Protein AF-0000000077275417 (afdb_homodimer)

pLDDT: mean 84.09, std 22.97, range [27.86, 98.88]

Solvent-accessible surface area (backbone atoms only — not comparable to full-atom values): 13575 Å² total; per-residue (Å²): 92,57,67,68,57,53,53,52,52,53,50,53,50,51,52,52,50,51,52,52,48,51,53,52,51,51,53,52,48,51,52,41,50,52,45,52,51,50,42,52,51,48,52,51,51,37,52,52,50,51,50,49,39,52,53,44,51,51,50,40,50,53,41,52,52,51,38,52,53,44,51,51,50,44,53,54,49,53,52,52,42,54,53,42,51,51,54,45,52,54,50,50,57,63,60,60,62,70,67,67,70,75,71,80,72,79,81,77,81,80,79,76,80,78,79,75,74,74,79,121,90,56,69,67,58,51,51,52,52,52,49,52,52,51,51,54,50,52,52,52,46,51,54,54,51,50,52,51,49,50,52,41,50,52,44,51,52,49,41,53,52,48,54,51,50,38,52,52,49,52,50,48,39,54,53,44,52,51,51,41,51,54,42,52,53,52,38,51,53,43,52,49,50,44,52,54,49,52,52,51,43,52,53,41,51,51,54,46,52,53,50,50,55,64,61,58,60,69,66,65,75,74,78,78,76,77,82,77,82,83,80,78,82,78,83,82,77,79,81,128

Foldseek 3Di:
DDPVVVVVVVVVVVVVVVVVVVVVVVVVVVVVVVVVVVVVVVVVVVVVVVVVVVVVVVVVVVVVVVVVVVVVVVVVVVVVVVVVVVVVVVVVVVVVVVPPPPPPPPPPDPPDPDDPPPPD/DDPVVVVVVVVVVVVVVVVVVVVVVVVVVVVVVVVVVVVVVVVVVVVVVVVVVVVVVVVVVVVVVVVVVVVVVVVVVVVVVVVVVVVVVVVVVVVVVVPPPDPPPPPDPDPDDDDPPPDD

Secondary structure (DSSP, 8-state):
--HHHHHHHHHHHHHHHHHHHHHHHHHHHHHHHHHHHHHHHHHHHHHHHHHHHHHHHHHHHHHHHHHHHHHHHHHHHHHHHHHHHHHHHHHHHHHHGGG---------------------/--HHHHHHHHHHHHHHHHHHHHHHHHHHHHHHHHHHHHHHHHHHHHHHHHHHHHHHHHHHHHHHHHHHHHHHHHHHHHHHHHHHHHHHHHHHHHHHTT----------------------

Structure (mmCIF, N/CA/C/O backbone):
data_AF-0000000077275417-model_v1
#
loop_
_entity.id
_entity.type
_entity.pdbx_description
1 polymer 'Uncharacterized protein'
#
loop_
_atom_site.group_PDB
_atom_site.id
_atom_site.type_symbol
_atom_site.label_atom_id
_atom_site.label_alt_id
_atom_site.label_comp_id
_atom_site.label_asym_id
_atom_site.label_entity_id
_atom_site.label_seq_id
_atom_site.pdbx_PDB_ins_code
_atom_site.Cartn_x
_atom_site.Cartn_y
_atom_site.Cartn_z
_atom_site.occupancy
_atom_site.B_iso_or_equiv
_atom_site.auth_seq_id
_atom_site.auth_comp_id
_atom_site.auth_asym_id
_atom_site.auth_atom_id
_atom_site.pdbx_PDB_model_num
ATOM 1 N N . MET A 1 1 ? 6.387 -64.125 -29.734 1 71.62 1 MET A N 1
ATOM 2 C CA . MET A 1 1 ? 6.43 -63.719 -28.312 1 71.62 1 MET A CA 1
ATOM 3 C C . MET A 1 1 ? 5.172 -64.188 -27.594 1 71.62 1 MET A C 1
ATOM 5 O O . MET A 1 1 ? 4.07 -64.125 -28.125 1 71.62 1 MET A O 1
ATOM 9 N N . ASP A 1 2 ? 5.285 -64.812 -26.484 1 89.44 2 ASP A N 1
ATOM 10 C CA . ASP A 1 2 ? 4.203 -65.312 -25.656 1 89.44 2 ASP A CA 1
ATOM 11 C C . ASP A 1 2 ? 3.346 -64.188 -25.125 1 89.44 2 ASP A C 1
ATOM 13 O O . ASP A 1 2 ? 3.842 -63.062 -24.922 1 89.44 2 ASP A O 1
ATOM 17 N N . LEU A 1 3 ? 2.018 -64.375 -25.188 1 89.31 3 LEU A N 1
ATOM 18 C CA . LEU A 1 3 ? 1.032 -63.438 -24.734 1 89.31 3 LEU A CA 1
ATOM 19 C C . LEU A 1 3 ? 1.375 -62.906 -23.344 1 89.31 3 LEU A C 1
ATOM 21 O O . LEU A 1 3 ? 1.204 -61.719 -23.062 1 89.31 3 LEU A O 1
ATOM 25 N N . GLU A 1 4 ? 1.902 -63.75 -22.5 1 91.62 4 GLU A N 1
ATOM 26 C CA . GLU A 1 4 ? 2.271 -63.375 -21.125 1 91.62 4 GLU A CA 1
ATOM 27 C C . GLU A 1 4 ? 3.445 -62.406 -21.125 1 91.62 4 GLU A C 1
ATOM 29 O O . GLU A 1 4 ? 3.465 -61.438 -20.344 1 91.62 4 GLU A O 1
ATOM 34 N N . ALA A 1 5 ? 4.379 -62.562 -22.031 1 92.56 5 ALA A N 1
ATOM 35 C CA . ALA A 1 5 ? 5.535 -61.688 -22.156 1 92.56 5 ALA A CA 1
ATOM 36 C C . ALA A 1 5 ? 5.109 -60.312 -22.625 1 92.56 5 ALA A C 1
ATOM 38 O O . ALA A 1 5 ? 5.621 -59.281 -22.141 1 92.56 5 ALA A O 1
ATOM 39 N N . VAL A 1 6 ? 4.168 -60.219 -23.578 1 92.94 6 VAL A N 1
ATOM 40 C CA . VAL A 1 6 ? 3.654 -58.969 -24.094 1 92.94 6 VAL A CA 1
ATOM 41 C C . VAL A 1 6 ? 2.951 -58.188 -22.984 1 92.94 6 VAL A C 1
ATOM 43 O O . VAL A 1 6 ? 3.156 -56.969 -22.828 1 92.94 6 VAL A O 1
ATOM 46 N N . LYS A 1 7 ? 2.164 -58.938 -22.172 1 94 7 LYS A N 1
ATOM 47 C CA . LYS A 1 7 ? 1.455 -58.344 -21.047 1 94 7 LYS A CA 1
ATOM 48 C C . LYS A 1 7 ? 2.43 -57.719 -20.047 1 94 7 LYS A C 1
ATOM 50 O O . LYS A 1 7 ? 2.193 -56.594 -19.547 1 94 7 LYS A O 1
ATOM 55 N N . VAL A 1 8 ? 3.496 -58.406 -19.781 1 94.44 8 VAL A N 1
ATOM 56 C CA . VAL A 1 8 ? 4.504 -57.938 -18.844 1 94.44 8 VAL A CA 1
ATOM 57 C C . VAL A 1 8 ? 5.16 -56.656 -19.375 1 94.44 8 VAL A C 1
ATOM 59 O O . VAL A 1 8 ? 5.379 -55.719 -18.625 1 94.44 8 VAL A O 1
ATOM 62 N N . LEU A 1 9 ? 5.445 -56.594 -20.75 1 94.81 9 LEU A N 1
ATOM 63 C CA . LEU A 1 9 ? 6.07 -55.438 -21.391 1 94.81 9 LEU A CA 1
ATOM 64 C C . LEU A 1 9 ? 5.152 -54.219 -21.312 1 94.81 9 LEU A C 1
ATOM 66 O O . LEU A 1 9 ? 5.602 -53.125 -20.984 1 94.81 9 LEU A O 1
ATOM 70 N N . LEU A 1 10 ? 3.91 -54.438 -21.594 1 95.38 10 LEU A N 1
ATOM 71 C CA . LEU A 1 10 ? 2.93 -53.375 -21.562 1 95.38 10 LEU A CA 1
ATOM 72 C C . LEU A 1 10 ? 2.756 -52.844 -20.141 1 95.38 10 LEU A C 1
ATOM 74 O O . LEU A 1 10 ? 2.65 -51.625 -19.938 1 95.38 10 LEU A O 1
ATOM 78 N N . ALA A 1 11 ? 2.781 -53.75 -19.203 1 95.88 11 ALA A N 1
ATOM 79 C CA . ALA A 1 11 ? 2.641 -53.375 -17.797 1 95.88 11 ALA A CA 1
ATOM 80 C C . ALA A 1 11 ? 3.846 -52.562 -17.328 1 95.88 11 ALA A C 1
ATOM 82 O O . ALA A 1 11 ? 3.697 -51.594 -16.578 1 95.88 11 ALA A O 1
ATOM 83 N N . ALA A 1 12 ? 5.004 -53 -17.734 1 96 12 ALA A N 1
ATOM 84 C CA . ALA A 1 12 ? 6.227 -52.281 -17.375 1 96 12 ALA A CA 1
ATOM 85 C C . ALA A 1 12 ? 6.23 -50.875 -17.953 1 96 12 ALA A C 1
ATOM 87 O O . ALA A 1 12 ? 6.598 -49.906 -17.266 1 96 12 ALA A O 1
ATOM 88 N N . GLN A 1 13 ? 5.758 -50.719 -19.234 1 96.44 13 GLN A N 1
ATOM 89 C CA . GLN A 1 13 ? 5.66 -49.438 -19.875 1 96.44 13 GLN A CA 1
ATOM 90 C C . GLN A 1 13 ? 4.66 -48.531 -19.156 1 96.44 13 GLN A C 1
ATOM 92 O O . GLN A 1 13 ? 4.934 -47.344 -18.922 1 96.44 13 GLN A O 1
ATOM 97 N N . ASP A 1 14 ? 3.564 -49.062 -18.828 1 96 14 ASP A N 1
ATOM 98 C CA . ASP A 1 14 ? 2.527 -48.344 -18.109 1 96 14 ASP A CA 1
ATOM 99 C C . ASP A 1 14 ? 3.051 -47.812 -16.781 1 96 14 ASP A C 1
ATOM 101 O O . ASP A 1 14 ? 2.857 -46.625 -16.453 1 96 14 ASP A O 1
ATOM 105 N N . LYS A 1 15 ? 3.729 -48.719 -16.047 1 97.5 15 LYS A N 1
ATOM 106 C CA . LYS A 1 15 ? 4.262 -48.312 -14.742 1 97.5 15 LYS A CA 1
ATOM 107 C C . LYS A 1 15 ? 5.289 -47.219 -14.867 1 97.5 15 LYS A C 1
ATOM 109 O O . LYS A 1 15 ? 5.289 -46.25 -14.07 1 97.5 15 LYS A O 1
ATOM 114 N N . THR A 1 16 ? 6.168 -47.312 -15.875 1 96.5 16 THR A N 1
ATOM 115 C CA . THR A 1 16 ? 7.188 -46.281 -16.125 1 96.5 16 THR A CA 1
ATOM 116 C C . THR A 1 16 ? 6.547 -44.938 -16.438 1 96.5 16 THR A C 1
ATOM 118 O O . THR A 1 16 ? 6.957 -43.906 -15.891 1 96.5 16 THR A O 1
ATOM 121 N N . PHE A 1 17 ? 5.496 -44.938 -17.25 1 96.56 17 PHE A N 1
ATOM 122 C CA . PHE A 1 17 ? 4.805 -43.719 -17.641 1 96.56 17 PHE A CA 1
ATOM 123 C C . PHE A 1 17 ? 4.105 -43.094 -16.453 1 96.56 17 PHE A C 1
ATOM 125 O O . PHE A 1 17 ? 4.191 -41.875 -16.25 1 96.56 17 PHE A O 1
ATOM 132 N N . LYS A 1 18 ? 3.457 -43.938 -15.703 1 97.12 18 LYS A N 1
ATOM 133 C CA . LYS A 1 18 ? 2.744 -43.406 -14.539 1 97.12 18 LYS A CA 1
ATOM 134 C C . LYS A 1 18 ? 3.705 -42.781 -13.547 1 97.12 18 LYS A C 1
ATOM 136 O O . LYS A 1 18 ? 3.41 -41.719 -12.992 1 97.12 18 LYS A O 1
ATOM 141 N N . THR A 1 19 ? 4.859 -43.406 -13.352 1 97.56 19 THR A N 1
ATOM 142 C CA . THR A 1 19 ? 5.867 -42.875 -12.445 1 97.56 19 THR A CA 1
ATOM 143 C C . THR A 1 19 ? 6.383 -41.531 -12.953 1 97.56 19 THR A C 1
ATOM 145 O O . THR A 1 19 ? 6.484 -40.562 -12.188 1 97.56 19 THR A O 1
ATOM 148 N N . ALA A 1 20 ? 6.668 -41.469 -14.242 1 96.38 20 ALA A N 1
ATOM 149 C CA . ALA A 1 20 ? 7.137 -40.219 -14.852 1 96.38 20 ALA A CA 1
ATOM 150 C C . ALA A 1 20 ? 6.094 -39.094 -14.703 1 96.38 20 ALA A C 1
ATOM 152 O O . ALA A 1 20 ? 6.43 -37.969 -14.359 1 96.38 20 ALA A O 1
ATOM 153 N N . LEU A 1 21 ? 4.863 -39.438 -15.023 1 97.19 21 LEU A N 1
ATOM 154 C CA . LEU A 1 21 ? 3.762 -38.5 -14.906 1 97.19 21 LEU A CA 1
ATOM 155 C C . LEU A 1 21 ? 3.654 -37.969 -13.477 1 97.19 21 LEU A C 1
ATOM 157 O O . LEU A 1 21 ? 3.51 -36.75 -13.266 1 97.19 21 LEU A O 1
ATOM 161 N N . ASP A 1 22 ? 3.73 -38.875 -12.516 1 97.19 22 ASP A N 1
ATOM 162 C CA . ASP A 1 22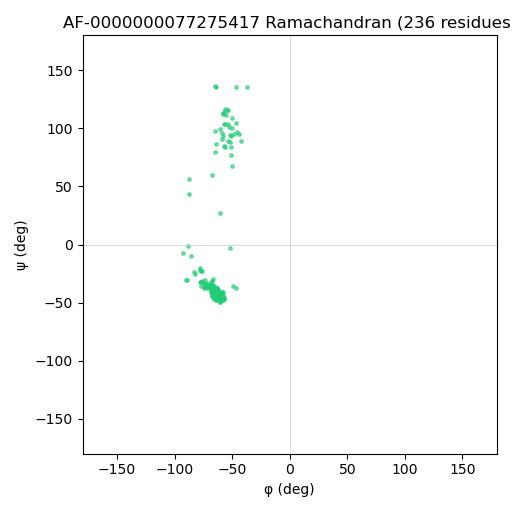 ? 3.629 -38.5 -11.109 1 97.19 22 ASP A CA 1
ATOM 163 C C . ASP A 1 22 ? 4.715 -37.5 -10.727 1 97.19 22 ASP A C 1
ATOM 165 O O . ASP A 1 22 ? 4.441 -36.5 -10.039 1 97.19 22 ASP A O 1
ATOM 169 N N . ILE A 1 23 ? 5.883 -37.656 -11.18 1 97.81 23 ILE A N 1
ATOM 170 C CA . ILE A 1 23 ? 7.012 -36.781 -10.859 1 97.81 23 ILE A CA 1
ATOM 171 C C . ILE A 1 23 ? 6.781 -35.406 -11.445 1 97.81 23 ILE A C 1
ATOM 173 O O . ILE A 1 23 ? 6.934 -34.406 -10.75 1 97.81 23 ILE A O 1
ATOM 177 N N . ILE A 1 24 ? 6.34 -35.375 -12.688 1 98 24 ILE A N 1
ATOM 178 C CA . ILE A 1 24 ? 6.121 -34.125 -13.398 1 98 24 ILE A CA 1
ATOM 179 C C . ILE A 1 24 ? 4.988 -33.344 -12.727 1 98 24 ILE A C 1
ATOM 181 O O . ILE A 1 24 ? 5.121 -32.156 -12.461 1 98 24 ILE A O 1
ATOM 185 N N . VAL A 1 25 ? 3.955 -34 -12.461 1 98 25 VAL A N 1
ATOM 186 C CA . VAL A 1 25 ? 2.783 -33.375 -11.852 1 98 25 VAL A CA 1
ATOM 187 C C . VAL A 1 25 ? 3.143 -32.844 -10.469 1 98 25 VAL A C 1
ATOM 189 O O . VAL A 1 25 ? 2.762 -31.734 -10.109 1 98 25 VAL A O 1
ATOM 192 N N . GLU A 1 26 ? 3.885 -33.594 -9.703 1 98.06 26 GLU A N 1
ATOM 193 C CA . GLU A 1 26 ? 4.305 -33.188 -8.375 1 98.06 26 GLU A CA 1
ATOM 194 C C . GLU A 1 26 ? 5.156 -31.906 -8.445 1 98.06 26 GLU A C 1
ATOM 196 O O . GLU A 1 26 ? 4.977 -31 -7.641 1 98.06 26 GLU A O 1
ATOM 201 N N . GLN A 1 27 ? 6.012 -31.891 -9.367 1 98 27 GLN A N 1
ATOM 202 C CA . GLN A 1 27 ? 6.863 -30.734 -9.555 1 98 27 GLN A CA 1
ATOM 203 C C . GLN A 1 27 ? 6.039 -29.484 -9.898 1 98 27 GLN A C 1
ATOM 205 O O . GLN A 1 27 ? 6.246 -28.422 -9.32 1 98 27 GLN A O 1
ATOM 210 N N . LEU A 1 28 ? 5.16 -29.656 -10.75 1 98.19 28 LEU A N 1
ATOM 211 C CA . LEU A 1 28 ? 4.332 -28.531 -11.18 1 98.19 28 LEU A CA 1
ATOM 212 C C . LEU A 1 28 ? 3.393 -28.094 -10.062 1 98.19 28 LEU A C 1
ATOM 214 O O . LEU A 1 28 ? 3.145 -26.906 -9.883 1 98.19 28 LEU A O 1
ATOM 218 N N . LYS A 1 29 ? 2.934 -29.047 -9.312 1 97.94 29 LYS A N 1
ATOM 219 C CA . LYS A 1 29 ? 2.084 -28.734 -8.164 1 97.94 29 LYS A CA 1
ATOM 220 C C . LYS A 1 29 ? 2.852 -27.938 -7.113 1 97.94 29 LYS A C 1
ATOM 222 O O . LYS A 1 29 ? 2.301 -27.031 -6.488 1 97.94 29 LYS A O 1
ATOM 227 N N . SER A 1 30 ? 4.031 -28.281 -6.922 1 98.31 30 SER A N 1
ATOM 228 C CA . SER A 1 30 ? 4.883 -27.547 -5.984 1 98.31 30 SER A CA 1
ATOM 229 C C . SER A 1 30 ? 5.062 -26.094 -6.418 1 98.31 30 SER A C 1
ATOM 231 O O . SER A 1 30 ? 4.988 -25.188 -5.59 1 98.31 30 SER A O 1
ATOM 233 N N . ARG A 1 31 ? 5.227 -25.875 -7.656 1 98.12 31 ARG A N 1
ATOM 234 C CA . ARG A 1 31 ? 5.352 -24.531 -8.195 1 98.12 31 ARG A CA 1
ATOM 235 C C . ARG A 1 31 ? 4.066 -23.734 -8 1 98.12 31 ARG A C 1
ATOM 237 O O . ARG A 1 31 ? 4.105 -22.547 -7.637 1 98.12 31 ARG A O 1
ATOM 244 N N . ILE A 1 32 ? 3.031 -24.359 -8.266 1 98.38 32 ILE A N 1
ATOM 245 C CA . ILE A 1 32 ? 1.723 -23.75 -8.094 1 98.38 32 ILE A CA 1
ATOM 246 C C . ILE A 1 32 ? 1.526 -23.359 -6.629 1 98.38 32 ILE A C 1
ATOM 248 O O . ILE A 1 32 ? 1.091 -22.25 -6.328 1 98.38 32 ILE A O 1
ATOM 252 N N . GLN A 1 33 ? 1.896 -24.297 -5.781 1 98.44 33 GLN A N 1
ATOM 253 C CA . GLN A 1 33 ? 1.774 -24.047 -4.352 1 98.44 33 GLN A CA 1
ATOM 254 C C . GLN A 1 33 ? 2.627 -22.844 -3.936 1 98.44 33 GLN A C 1
ATOM 256 O O . GLN A 1 33 ? 2.174 -21.984 -3.178 1 98.44 33 GLN A O 1
ATOM 261 N N . HIS A 1 34 ? 3.768 -22.781 -4.406 1 98.38 34 HIS A N 1
ATOM 262 C CA . HIS A 1 34 ? 4.652 -21.656 -4.105 1 98.38 34 HIS A CA 1
ATOM 263 C C . HIS A 1 34 ? 4.062 -20.344 -4.59 1 98.38 34 HIS A C 1
ATOM 265 O O . HIS A 1 34 ? 4.086 -19.344 -3.867 1 98.38 34 HIS A O 1
ATOM 271 N N . SER A 1 35 ? 3.551 -20.344 -5.75 1 98.56 35 SER A N 1
ATOM 272 C CA . SER A 1 35 ? 2.922 -19.141 -6.301 1 98.56 35 SER A CA 1
ATOM 273 C C . SER A 1 35 ? 1.724 -18.719 -5.461 1 98.56 35 SER A C 1
ATOM 275 O O . SER A 1 35 ? 1.529 -17.516 -5.215 1 98.56 35 SER A O 1
ATOM 277 N N . GLU A 1 36 ? 0.951 -19.656 -5.051 1 98.5 36 GLU A N 1
ATOM 278 C CA . GLU A 1 36 ? -0.221 -19.375 -4.23 1 98.5 36 GLU A CA 1
ATOM 279 C C . GLU A 1 36 ? 0.18 -18.75 -2.891 1 98.5 36 GLU A C 1
ATOM 281 O O . GLU A 1 36 ? -0.482 -17.828 -2.402 1 98.5 36 GLU A O 1
ATOM 286 N N . GLU A 1 37 ? 1.223 -19.188 -2.287 1 98.69 37 GLU A N 1
ATOM 287 C CA . GLU A 1 37 ? 1.746 -18.609 -1.05 1 98.69 37 GLU A CA 1
ATOM 288 C C . GLU A 1 37 ? 2.225 -17.172 -1.264 1 98.69 37 GLU A C 1
ATOM 290 O O . GLU A 1 37 ? 1.96 -16.297 -0.439 1 98.69 37 GLU A O 1
ATOM 295 N N . THR A 1 38 ? 2.906 -16.984 -2.316 1 98.81 38 THR A N 1
ATOM 296 C CA . THR A 1 38 ? 3.369 -15.648 -2.672 1 98.81 38 THR A CA 1
ATOM 297 C C . THR A 1 38 ? 2.189 -14.695 -2.844 1 98.81 38 THR A C 1
ATOM 299 O O . THR A 1 38 ? 2.215 -13.57 -2.34 1 98.81 38 THR A O 1
ATOM 302 N N . ILE A 1 39 ? 1.212 -15.133 -3.557 1 98.88 39 ILE A N 1
ATOM 303 C CA . ILE A 1 39 ? 0.006 -14.344 -3.771 1 98.88 39 ILE A CA 1
ATOM 304 C C . ILE A 1 39 ? -0.615 -13.977 -2.424 1 98.88 39 ILE A C 1
ATOM 306 O O . ILE A 1 39 ? -0.955 -12.812 -2.186 1 98.88 39 ILE A O 1
ATOM 310 N N . THR A 1 40 ? -0.717 -14.945 -1.568 1 98.81 40 THR A N 1
ATOM 311 C CA . THR A 1 40 ? -1.294 -14.719 -0.248 1 98.81 40 THR A CA 1
ATOM 312 C C . THR A 1 40 ? -0.498 -13.664 0.517 1 98.81 40 THR A C 1
ATOM 314 O O . THR A 1 40 ? -1.077 -12.758 1.126 1 98.81 40 THR A O 1
ATOM 317 N N . ASP A 1 41 ? 0.769 -13.75 0.49 1 98.81 41 ASP A N 1
ATOM 318 C CA . ASP A 1 41 ? 1.635 -12.797 1.175 1 98.81 41 ASP A CA 1
ATOM 319 C C . ASP A 1 41 ? 1.481 -11.391 0.586 1 98.81 41 ASP A C 1
ATOM 321 O O . ASP A 1 41 ? 1.421 -10.406 1.324 1 98.81 41 ASP A O 1
ATOM 325 N N . LEU A 1 42 ? 1.414 -11.32 -0.66 1 98.81 42 LEU A N 1
ATOM 326 C CA . LEU A 1 42 ? 1.282 -10.031 -1.329 1 98.81 42 LEU A CA 1
ATOM 327 C C . LEU A 1 42 ? -0.066 -9.391 -1.018 1 98.81 42 LEU A C 1
ATOM 329 O O . LEU A 1 42 ? -0.151 -8.18 -0.817 1 98.81 42 LEU A O 1
ATOM 333 N N . VAL A 1 43 ? -1.086 -10.219 -1.016 1 98.88 43 VAL A N 1
ATOM 334 C CA . VAL A 1 43 ? -2.414 -9.719 -0.677 1 98.88 43 VAL A CA 1
ATOM 335 C C . VAL A 1 43 ? -2.402 -9.133 0.734 1 98.88 43 VAL A C 1
ATOM 337 O O . VAL A 1 43 ? -2.912 -8.039 0.963 1 98.88 43 VAL A O 1
ATOM 340 N N . LYS A 1 44 ? -1.799 -9.734 1.643 1 98.88 44 LYS A N 1
ATOM 341 C CA . LYS A 1 44 ? -1.69 -9.258 3.016 1 98.88 44 LYS A CA 1
ATOM 342 C C . LYS A 1 44 ? -0.9 -7.949 3.082 1 98.88 44 LYS A C 1
ATOM 344 O O . LYS A 1 44 ? -1.295 -7.016 3.779 1 98.88 44 LYS A O 1
ATOM 349 N N . SER A 1 45 ? 0.169 -7.914 2.449 1 98.88 45 SER A N 1
ATOM 350 C CA . SER A 1 45 ? 0.995 -6.715 2.404 1 98.88 45 SER A CA 1
ATOM 351 C C . SER A 1 45 ? 0.221 -5.531 1.828 1 98.88 45 SER A C 1
ATOM 353 O O . SER A 1 45 ? 0.307 -4.414 2.344 1 98.88 45 SER A O 1
ATOM 355 N N . LEU A 1 46 ? -0.478 -5.832 0.786 1 98.81 46 LEU A N 1
ATOM 356 C CA . LEU A 1 46 ? -1.279 -4.789 0.158 1 98.81 46 LEU A CA 1
ATOM 357 C C . LEU A 1 46 ? -2.357 -4.281 1.111 1 98.81 46 LEU A C 1
ATOM 359 O O . LEU A 1 46 ? -2.574 -3.074 1.226 1 98.81 46 LEU A O 1
ATOM 363 N N . GLU A 1 47 ? -2.99 -5.176 1.758 1 98.81 47 GLU A N 1
ATOM 364 C CA . GLU A 1 47 ? -4.004 -4.805 2.74 1 98.81 47 GLU A CA 1
ATOM 365 C C . GLU A 1 47 ? -3.406 -3.947 3.852 1 98.81 47 GLU A C 1
ATOM 367 O O . GLU A 1 47 ? -3.998 -2.943 4.254 1 98.81 47 GLU A O 1
ATOM 372 N N . PHE A 1 48 ? -2.324 -4.258 4.363 1 98.81 48 PHE A N 1
ATOM 373 C CA . PHE A 1 48 ? -1.635 -3.502 5.402 1 98.81 48 PHE A CA 1
ATOM 374 C C . PHE A 1 48 ? -1.29 -2.1 4.914 1 98.81 48 PHE A C 1
ATOM 376 O O . PHE A 1 48 ? -1.55 -1.114 5.605 1 98.81 48 PHE A O 1
ATOM 383 N N . THR A 1 49 ? -0.71 -2.104 3.762 1 98.88 49 THR A N 1
ATOM 384 C CA . THR A 1 49 ? -0.305 -0.819 3.203 1 98.88 49 THR A CA 1
ATOM 385 C C . THR A 1 49 ? -1.521 0.066 2.943 1 98.88 49 THR A C 1
ATOM 387 O O . THR A 1 49 ? -1.468 1.28 3.15 1 98.88 49 THR A O 1
ATOM 390 N N . GLN A 1 50 ? -2.615 -0.532 2.512 1 98.88 50 GLN A N 1
ATOM 391 C CA . GLN A 1 50 ? -3.85 0.212 2.287 1 98.88 50 GLN A CA 1
ATOM 392 C C . GLN A 1 50 ? -4.406 0.763 3.596 1 98.88 50 GLN A C 1
ATOM 394 O O . GLN A 1 50 ? -4.953 1.868 3.629 1 98.88 50 GLN A O 1
ATOM 399 N N . ALA A 1 51 ? -4.254 0.046 4.629 1 98.81 51 ALA A N 1
ATOM 400 C CA . ALA A 1 51 ? -4.668 0.527 5.945 1 98.81 51 ALA A CA 1
ATOM 401 C C . ALA A 1 51 ? -3.83 1.727 6.379 1 98.81 51 ALA A C 1
ATOM 403 O O . ALA A 1 51 ? -4.355 2.686 6.945 1 98.81 51 ALA A O 1
ATOM 404 N N . GLU A 1 52 ? -2.586 1.693 6.109 1 98.81 52 GLU A N 1
ATOM 405 C CA . GLU A 1 52 ? -1.694 2.812 6.402 1 98.81 52 GLU A CA 1
ATOM 406 C C . GLU A 1 52 ? -2.102 4.059 5.621 1 98.81 52 GLU A C 1
ATOM 408 O O . GLU A 1 52 ? -2.109 5.164 6.168 1 98.81 52 GLU A O 1
ATOM 413 N N . VAL A 1 53 ? -2.434 3.863 4.41 1 98.88 53 VAL A N 1
ATOM 414 C CA . VAL A 1 53 ? -2.893 4.969 3.574 1 98.88 53 VAL A CA 1
ATOM 415 C C . VAL A 1 53 ? -4.117 5.621 4.211 1 98.88 53 VAL A C 1
ATOM 417 O O . VAL A 1 53 ? -4.184 6.848 4.324 1 98.88 53 VAL A O 1
ATOM 420 N N . LYS A 1 54 ? -5.027 4.828 4.664 1 98.81 54 LYS A N 1
ATOM 421 C CA . LYS A 1 54 ? -6.242 5.348 5.285 1 98.81 54 LYS A CA 1
ATOM 422 C C . LYS A 1 54 ? -5.922 6.133 6.551 1 98.81 54 LYS A C 1
ATOM 424 O O . LYS A 1 54 ? -6.484 7.207 6.785 1 98.81 54 LYS A O 1
ATOM 429 N N . GLU A 1 55 ? -5.062 5.656 7.305 1 98.88 55 GLU A N 1
ATOM 430 C CA . GLU A 1 55 ? -4.648 6.332 8.531 1 98.88 55 GLU A CA 1
ATOM 431 C C . GLU A 1 55 ? -3.98 7.668 8.227 1 98.88 55 GLU A C 1
ATOM 433 O O . GLU A 1 55 ? -4.293 8.68 8.859 1 98.88 55 GLU A O 1
ATOM 438 N N . LEU A 1 56 ? -3.17 7.633 7.258 1 98.88 56 LEU A N 1
ATOM 439 C CA . LEU A 1 56 ? -2.449 8.844 6.883 1 98.88 56 LEU A CA 1
ATOM 440 C C . LEU A 1 56 ? -3.398 9.875 6.281 1 98.88 56 LEU A C 1
ATOM 442 O O . LEU A 1 56 ? -3.262 11.078 6.543 1 98.88 56 LEU A O 1
ATOM 446 N N . GLN A 1 57 ? -4.344 9.422 5.539 1 98.88 57 GLN A N 1
ATOM 447 C CA . GLN A 1 57 ? -5.352 10.32 4.988 1 98.88 57 GLN A CA 1
ATOM 448 C C . GLN A 1 57 ? -6.141 11.016 6.102 1 98.88 57 GLN A C 1
ATOM 450 O O . GLN A 1 57 ? -6.43 12.211 6.016 1 98.88 57 GLN A O 1
ATOM 455 N N . ASN A 1 58 ? -6.449 10.312 7.074 1 98.81 58 ASN A N 1
ATOM 456 C CA . ASN A 1 58 ? -7.133 10.875 8.227 1 98.81 58 ASN A CA 1
ATOM 457 C C . ASN A 1 58 ? -6.262 11.906 8.945 1 98.81 58 ASN A C 1
ATOM 459 O O . ASN A 1 58 ? -6.746 12.969 9.344 1 98.81 58 ASN A O 1
ATOM 463 N N . GLU A 1 59 ? -5.047 11.602 9.125 1 98.88 59 GLU A N 1
ATOM 464 C CA . GLU A 1 59 ? -4.113 12.516 9.773 1 98.88 59 GLU A CA 1
ATOM 465 C C . GLU A 1 59 ? -3.971 13.812 8.977 1 98.88 59 GLU A C 1
ATOM 467 O O . GLU A 1 59 ? -3.986 14.906 9.547 1 98.88 59 GLU A O 1
ATOM 472 N N . VAL A 1 60 ? -3.865 13.586 7.738 1 98.88 60 VAL A N 1
ATOM 473 C CA . VAL A 1 60 ? -3.771 14.742 6.855 1 98.88 60 VAL A CA 1
ATOM 474 C C . VAL A 1 60 ? -5.012 15.617 7.02 1 98.88 60 VAL A C 1
ATOM 476 O O . VAL A 1 60 ? -4.906 16.844 7.145 1 98.88 60 VAL A O 1
ATOM 479 N N . SER A 1 61 ? -6.109 15.047 7.055 1 98.81 61 SER A N 1
ATOM 480 C CA . SER A 1 61 ? -7.367 15.766 7.195 1 98.81 61 SER A CA 1
ATOM 481 C C . SER A 1 61 ? -7.418 16.547 8.508 1 98.81 61 SER A C 1
ATOM 483 O O . SER A 1 61 ? -7.785 17.719 8.523 1 98.81 61 SER A O 1
ATOM 485 N N . VAL A 1 62 ? -7.059 15.922 9.508 1 98.81 62 VAL A N 1
ATOM 486 C CA . VAL A 1 62 ? -7.062 16.547 10.828 1 98.81 62 VAL A CA 1
ATOM 487 C C . VAL A 1 62 ? -6.082 17.719 10.859 1 98.81 62 VAL A C 1
ATOM 489 O O . VAL A 1 62 ? -6.41 18.797 11.344 1 98.81 62 VAL A O 1
ATOM 492 N N . LEU A 1 63 ? -4.965 17.594 10.312 1 98.81 63 LEU A N 1
ATOM 493 C CA . LEU A 1 63 ? -3.926 18.609 10.305 1 98.81 63 LEU A CA 1
ATOM 494 C C . LEU A 1 63 ? -4.34 19.797 9.438 1 98.81 63 LEU A C 1
ATOM 496 O O . LEU A 1 63 ? -4.074 20.953 9.789 1 98.81 63 LEU A O 1
ATOM 500 N N . LYS A 1 64 ? -4.996 19.484 8.367 1 98.81 64 LYS A N 1
ATOM 501 C CA . LYS A 1 64 ? -5.488 20.562 7.516 1 98.81 64 LYS A CA 1
ATOM 502 C C . LYS A 1 64 ? -6.539 21.406 8.234 1 98.81 64 LYS A C 1
ATOM 504 O O . LYS A 1 64 ? -6.523 22.641 8.156 1 98.81 64 LYS A O 1
ATOM 509 N N . THR A 1 65 ? -7.375 20.75 8.93 1 98.75 65 THR A N 1
ATOM 510 C CA . THR A 1 65 ? -8.391 21.453 9.703 1 98.75 65 THR A CA 1
ATOM 511 C C . THR A 1 65 ? -7.754 22.312 10.789 1 98.75 65 THR A C 1
ATOM 513 O O . THR A 1 65 ? -8.078 23.5 10.922 1 98.75 65 THR A O 1
ATOM 516 N N . SER A 1 66 ? -6.809 21.812 11.484 1 98.75 66 SER A N 1
ATOM 517 C CA . SER A 1 66 ? -6.094 22.531 12.531 1 98.75 66 SER A CA 1
ATOM 518 C C . SER A 1 66 ? -5.336 23.719 11.953 1 98.75 66 SER A C 1
ATOM 520 O O . SER A 1 66 ? -5.359 24.812 12.523 1 98.75 66 SER A O 1
ATOM 522 N N . ASN A 1 67 ? -4.719 23.5 10.883 1 98.62 67 ASN A N 1
ATOM 523 C CA . ASN A 1 67 ? -3.973 24.562 10.211 1 98.62 67 ASN A CA 1
ATOM 524 C C . ASN A 1 67 ? -4.887 25.703 9.781 1 98.62 67 ASN A C 1
ATOM 526 O O . ASN A 1 67 ? -4.551 26.875 9.961 1 98.62 67 ASN A O 1
ATOM 530 N N . ASN A 1 68 ? -6.004 25.328 9.289 1 98.62 68 ASN A N 1
ATOM 531 C CA . ASN A 1 68 ? -6.977 26.344 8.883 1 98.62 68 ASN A CA 1
ATOM 532 C C . ASN A 1 68 ? -7.52 27.109 10.086 1 98.62 68 ASN A C 1
ATOM 534 O O . ASN A 1 68 ? -7.668 28.328 10.031 1 98.62 68 ASN A O 1
ATOM 538 N N . ASP A 1 69 ? -7.789 26.469 11.172 1 98.75 69 ASP A N 1
ATOM 539 C CA . ASP A 1 69 ? -8.242 27.094 12.406 1 98.75 69 ASP A CA 1
ATOM 540 C C . ASP A 1 69 ? -7.188 28.062 12.945 1 98.75 69 ASP A C 1
ATOM 542 O O . ASP A 1 69 ? -7.512 29.188 13.352 1 98.75 69 ASP A O 1
ATOM 546 N N . ASN A 1 70 ? -5.957 27.672 12.898 1 98.81 70 ASN A N 1
ATOM 547 C CA . ASN A 1 70 ? -4.863 28.516 13.359 1 98.81 70 ASN A CA 1
ATOM 548 C C . ASN A 1 70 ? -4.707 29.75 12.477 1 98.81 70 ASN A C 1
ATOM 550 O O . ASN A 1 70 ? -4.48 30.859 12.977 1 98.81 70 ASN A O 1
ATOM 554 N N . LYS A 1 71 ? -4.875 29.547 11.234 1 98.75 71 LYS A N 1
ATOM 555 C CA . LYS A 1 71 ? -4.789 30.688 10.32 1 98.75 71 LYS A CA 1
ATOM 556 C C . LYS A 1 71 ? -5.906 31.688 10.578 1 98.75 71 LYS A C 1
ATOM 558 O O . LYS A 1 71 ? -5.672 32.906 10.586 1 98.75 71 LYS A O 1
ATOM 563 N N . THR A 1 72 ? -7.07 31.172 10.875 1 98.81 72 THR A N 1
ATOM 564 C CA . THR A 1 72 ? -8.195 32.031 11.219 1 98.81 72 THR A CA 1
ATOM 565 C C . THR A 1 72 ? -7.93 32.781 12.516 1 98.81 72 THR A C 1
ATOM 567 O O . THR A 1 72 ? -8.172 34 12.602 1 98.81 72 THR A O 1
ATOM 570 N N . THR A 1 73 ? -7.398 32.094 13.461 1 98.88 73 THR A N 1
ATOM 571 C CA . THR A 1 73 ? -7.047 32.688 14.75 1 98.88 73 THR A CA 1
ATOM 572 C C . THR A 1 73 ? -6 33.781 14.562 1 98.88 73 THR A C 1
ATOM 574 O O . THR A 1 73 ? -6.121 34.875 15.141 1 98.88 73 THR A O 1
ATOM 577 N N . ILE A 1 74 ? -5.066 33.531 13.734 1 98.81 74 ILE A N 1
ATOM 578 C CA . ILE A 1 74 ? -3.994 34.469 13.469 1 98.81 74 ILE A CA 1
ATOM 579 C C . ILE A 1 74 ? -4.57 35.75 12.82 1 98.81 74 ILE A C 1
ATOM 581 O O . ILE A 1 74 ? -4.215 36.844 13.195 1 98.81 74 ILE A O 1
ATOM 585 N N . GLU A 1 75 ? -5.488 35.594 11.969 1 98.69 75 GLU A N 1
ATOM 586 C CA . GLU A 1 75 ? -6.113 36.75 11.32 1 98.69 75 GLU A CA 1
ATOM 587 C C . GLU A 1 75 ? -6.906 37.562 12.32 1 98.69 75 GLU A C 1
ATOM 589 O O . GLU A 1 75 ? -6.836 38.812 12.297 1 98.69 75 GLU A O 1
ATOM 594 N N . ILE A 1 76 ? -7.605 36.906 13.18 1 98.88 7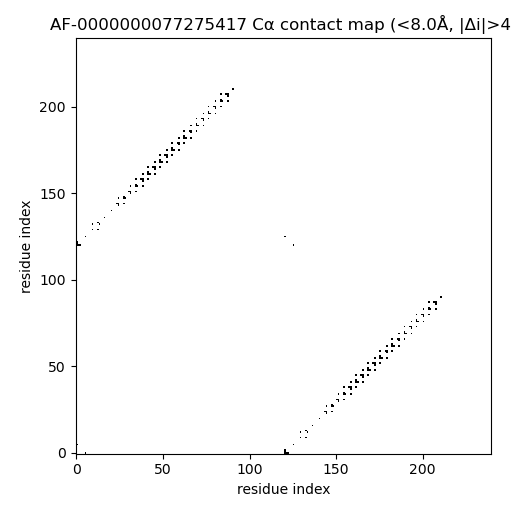6 ILE A N 1
ATOM 595 C CA . ILE A 1 76 ? -8.383 37.594 14.211 1 98.88 76 ILE A CA 1
ATOM 596 C C . ILE A 1 76 ? -7.438 38.375 15.133 1 98.88 76 ILE A C 1
ATOM 598 O O . ILE A 1 76 ? -7.668 39.531 15.422 1 98.88 76 ILE A O 1
ATOM 602 N N . MET A 1 77 ? -6.324 37.812 15.508 1 98.75 77 MET A N 1
ATOM 603 C CA . MET A 1 77 ? -5.371 38.438 16.422 1 98.75 77 MET A CA 1
ATOM 604 C C . MET A 1 77 ? -4.637 39.594 15.75 1 98.75 77 MET A C 1
ATOM 606 O O . MET A 1 77 ? -4.332 40.594 16.391 1 98.75 77 MET A O 1
ATOM 610 N N . LYS A 1 78 ? -4.391 39.438 14.461 1 98.81 78 LYS A N 1
ATOM 611 C CA . LYS A 1 78 ? -3.816 40.562 13.695 1 98.81 78 LYS A CA 1
ATOM 612 C C . LYS A 1 78 ? -4.723 41.781 13.734 1 98.81 78 LYS A C 1
ATOM 614 O O . LYS A 1 78 ? -4.25 42.906 13.961 1 98.81 78 LYS A O 1
ATOM 619 N N . SER A 1 79 ? -5.98 41.562 13.609 1 98.62 79 SER A N 1
ATOM 620 C CA . SER A 1 79 ? -6.957 42.625 13.641 1 98.62 79 SER A CA 1
ATOM 621 C C . SER A 1 79 ? -7.035 43.25 15.031 1 98.62 79 SER A C 1
ATOM 623 O O . SER A 1 79 ? -7.113 44.5 15.156 1 98.62 79 SER A O 1
ATOM 625 N N . GLN A 1 80 ? -6.977 42.531 16.062 1 98.56 80 GLN A N 1
ATOM 626 C CA . GLN A 1 80 ? -6.992 43 17.453 1 98.56 80 GLN A CA 1
ATOM 627 C C . GLN A 1 80 ? -5.758 43.844 17.75 1 98.56 80 GLN A C 1
ATOM 629 O O . GLN A 1 80 ? -5.863 44.906 18.391 1 98.56 80 GLN A O 1
ATOM 634 N N . ILE A 1 81 ? -4.656 43.312 17.219 1 98.31 81 ILE A N 1
ATOM 635 C CA . ILE A 1 81 ? -3.398 44.031 17.422 1 98.31 81 ILE A CA 1
ATOM 636 C C . ILE A 1 81 ? -3.449 45.375 16.719 1 98.31 81 ILE A C 1
ATOM 638 O O . ILE A 1 81 ? -3.08 46.406 17.297 1 98.31 81 ILE A O 1
ATOM 642 N N . GLU A 1 82 ? -3.986 45.469 15.531 1 97.56 82 GLU A N 1
ATOM 643 C CA . GLU A 1 82 ? -4.121 46.719 14.781 1 97.56 82 GLU A CA 1
ATOM 644 C C . GLU A 1 82 ? -5.031 47.688 15.508 1 97.56 82 GLU A C 1
ATOM 646 O O . GLU A 1 82 ? -4.715 48.875 15.609 1 97.56 82 GLU A O 1
ATOM 651 N N . GLU A 1 83 ? -6.102 47.188 16.047 1 96.81 83 GLU A N 1
ATOM 652 C CA . GLU A 1 83 ? -7.047 48.031 16.781 1 96.81 83 GLU A CA 1
ATOM 653 C C . GLU A 1 83 ? -6.426 48.594 18.062 1 96.81 83 GLU A C 1
ATOM 655 O O . GLU A 1 83 ? -6.551 49.781 18.359 1 96.81 83 GLU A O 1
ATOM 660 N N . LEU A 1 84 ? -5.668 47.812 18.766 1 95.25 84 LEU A N 1
ATOM 661 C CA . LEU A 1 84 ? -5.031 48.219 20 1 95.25 84 LEU A CA 1
ATOM 662 C C . LEU A 1 84 ? -3.918 49.25 19.734 1 95.25 84 LEU A C 1
ATOM 664 O O . LEU A 1 84 ? -3.746 50.188 20.5 1 95.25 84 LEU A O 1
ATOM 668 N N . GLU A 1 85 ? -3.215 49.062 18.625 1 95.5 85 GLU A N 1
ATOM 669 C CA . GLU A 1 85 ? -2.17 50 18.234 1 95.5 85 GLU A CA 1
ATOM 670 C C . GLU A 1 85 ? -2.758 51.375 17.875 1 95.5 85 GLU A C 1
ATOM 672 O O . GLU A 1 85 ? -2.195 52.406 18.234 1 95.5 85 GLU A O 1
ATOM 677 N N . ARG A 1 86 ? -3.965 51.312 17.266 1 93 86 ARG A N 1
ATOM 678 C CA . ARG A 1 86 ? -4.641 52.562 16.922 1 93 86 ARG A CA 1
ATOM 679 C C . ARG A 1 86 ? -5.094 53.312 18.172 1 93 86 ARG A C 1
ATOM 681 O O . ARG A 1 86 ? -4.957 54.531 18.25 1 93 86 ARG A O 1
ATOM 688 N N . ARG A 1 87 ? -5.465 52.688 19.188 1 88.19 87 ARG A N 1
ATOM 689 C CA . ARG A 1 87 ? -5.926 53.281 20.453 1 88.19 87 ARG A CA 1
ATOM 690 C C . ARG A 1 87 ? -4.758 53.844 21.25 1 88.19 87 ARG A C 1
ATOM 692 O O . ARG A 1 87 ? -4.879 54.906 21.875 1 88.19 87 ARG A O 1
ATOM 699 N N . THR A 1 88 ? -3.703 53.094 21.125 1 85.12 88 THR A N 1
ATOM 700 C CA . THR A 1 88 ? -2.52 53.531 21.859 1 85.12 88 THR A CA 1
ATOM 701 C C . THR A 1 88 ? -1.901 54.781 21.219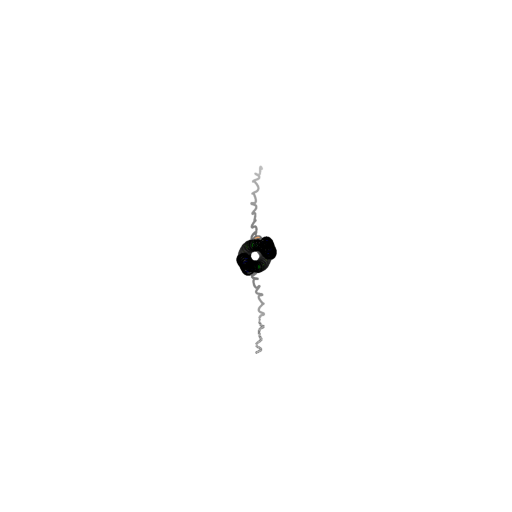 1 85.12 88 THR A C 1
ATOM 703 O O . THR A 1 88 ? -1.492 55.688 21.922 1 85.12 88 THR A O 1
ATOM 706 N N . ASN A 1 89 ? -1.943 54.781 19.906 1 81.12 89 ASN A N 1
ATOM 707 C CA . ASN A 1 89 ? -1.381 55.938 19.188 1 81.12 89 ASN A CA 1
ATOM 708 C C . ASN A 1 89 ? -2.273 57.156 19.297 1 81.12 89 ASN A C 1
ATOM 710 O O . ASN A 1 89 ? -1.778 58.281 19.422 1 81.12 89 ASN A O 1
ATOM 714 N N . TYR A 1 90 ? -3.576 57 19.312 1 77 90 TYR A N 1
ATOM 715 C CA . TYR A 1 90 ? -4.508 58.125 19.484 1 77 90 TYR A CA 1
ATOM 716 C C . TYR A 1 90 ? -4.398 58.719 20.891 1 77 90 TYR A C 1
ATOM 718 O O . TYR A 1 90 ? -4.406 59.938 21.062 1 77 90 TYR A O 1
ATOM 726 N N . GLN A 1 91 ? -4.09 58 21.875 1 70.75 91 GLN A N 1
ATOM 727 C CA . GLN A 1 91 ? -3.969 58.438 23.25 1 70.75 91 GLN A CA 1
ATOM 728 C C . GLN A 1 91 ? -2.652 59.188 23.469 1 70.75 91 GLN A C 1
ATOM 730 O O . GLN A 1 91 ? -2.609 60.188 24.203 1 70.75 91 GLN A O 1
ATOM 735 N N . GLU A 1 92 ? -1.72 58.781 22.766 1 71.25 92 GLU A N 1
ATOM 736 C CA . GLU A 1 92 ? -0.421 59.438 22.891 1 71.25 92 GLU A CA 1
ATOM 737 C C . GLU A 1 92 ? -0.425 60.812 22.219 1 71.25 92 GLU A C 1
ATOM 739 O O . GLU A 1 92 ? 0.146 61.75 22.75 1 71.25 92 GLU A O 1
ATOM 744 N N . VAL A 1 93 ? -1.179 60.938 21.109 1 75.56 93 VAL A N 1
ATOM 745 C CA . VAL A 1 93 ? -1.249 62.188 20.406 1 75.56 93 VAL A CA 1
ATOM 746 C C . VAL A 1 93 ? -2.113 63.188 21.203 1 75.56 93 VAL A C 1
ATOM 748 O O . VAL A 1 93 ? -1.779 64.375 21.312 1 75.56 93 VAL A O 1
ATOM 751 N N . THR A 1 94 ? -3.102 62.781 21.969 1 68.44 94 THR A N 1
ATOM 752 C CA . THR A 1 94 ? -3.994 63.656 22.719 1 68.44 94 THR A CA 1
ATOM 753 C C . THR A 1 94 ? -3.361 64.062 24.062 1 68.44 94 THR A C 1
ATOM 755 O O . THR A 1 94 ? -3.574 65.125 24.547 1 68.44 94 THR A O 1
ATOM 758 N N . THR A 1 95 ? -2.459 63.312 24.594 1 63.34 95 THR A N 1
ATOM 759 C CA . THR A 1 95 ? -1.78 63.625 25.844 1 63.34 95 THR A CA 1
ATOM 760 C C . THR A 1 95 ? -0.504 64.438 25.594 1 63.34 95 THR A C 1
ATOM 762 O O . THR A 1 95 ? -0.126 65.25 26.391 1 63.34 95 THR A O 1
ATOM 765 N N . GLY A 1 96 ? 0.181 64.312 24.547 1 60.72 96 GLY A N 1
ATOM 766 C CA . GLY A 1 96 ? 1.364 65.062 24.172 1 60.72 96 GLY A CA 1
ATOM 767 C C . GLY A 1 96 ? 1.043 66.438 23.641 1 60.72 96 GLY A C 1
ATOM 768 O O . GLY A 1 96 ? 1.872 67.375 23.719 1 60.72 96 GLY A O 1
ATOM 769 N N . GLY A 1 97 ? -0.094 66.812 23.141 1 55.97 97 GLY A N 1
ATOM 770 C CA . GLY A 1 97 ? -0.495 68.125 22.672 1 55.97 97 GLY A CA 1
ATOM 771 C C . GLY A 1 97 ? -0.843 69.062 23.797 1 55.97 97 GLY A C 1
ATOM 772 O O . GLY A 1 97 ? -0.867 70.312 23.609 1 55.97 97 GLY A O 1
ATOM 773 N N . THR A 1 98 ? -1.147 68.688 24.969 1 55.34 98 THR A N 1
ATOM 774 C CA . THR A 1 98 ? -1.479 69.625 26.031 1 55.34 98 THR A CA 1
ATOM 775 C C . THR A 1 98 ? -0.217 70.125 26.75 1 55.34 98 THR A C 1
ATOM 777 O O . THR A 1 98 ? -0.269 71 27.547 1 55.34 98 THR A O 1
ATOM 780 N N . THR A 1 99 ? 0.908 69.625 26.562 1 49.97 99 THR A N 1
ATOM 781 C CA . THR A 1 99 ? 2.062 70.125 27.281 1 49.97 99 THR A CA 1
ATOM 782 C C . THR A 1 99 ? 2.762 71.188 26.469 1 49.97 99 THR A C 1
ATOM 784 O O . THR A 1 99 ? 3.775 71.75 26.891 1 49.97 99 THR A O 1
ATOM 787 N N . PHE A 1 100 ? 2.416 71.438 25.266 1 44.72 100 PHE A N 1
ATOM 788 C CA . PHE A 1 100 ? 3.139 72.562 24.641 1 44.72 100 PHE A CA 1
ATOM 789 C C . PHE A 1 100 ? 2.461 73.875 24.938 1 44.72 100 PHE A C 1
ATOM 791 O O . PHE A 1 100 ? 1.576 74.312 24.188 1 44.72 100 PHE A O 1
ATOM 798 N N . VAL A 1 101 ? 2.273 74.188 26.219 1 44.84 101 VAL A N 1
ATOM 799 C CA . VAL A 1 101 ? 2.086 75.625 26.484 1 44.84 101 VAL A CA 1
ATOM 800 C C . VAL A 1 101 ? 3.361 76.375 26.141 1 44.84 101 VAL A C 1
ATOM 802 O O . VAL A 1 101 ? 4.441 76.062 26.641 1 44.84 101 VAL A O 1
ATOM 805 N N . SER A 1 102 ? 3.395 76.938 24.969 1 40.09 102 SER A N 1
ATOM 806 C CA . SER A 1 102 ? 4.352 77.938 24.5 1 40.09 102 SER A CA 1
ATOM 807 C C . SER A 1 102 ? 4.473 79.125 25.484 1 40.09 102 SER A C 1
ATOM 809 O O . SER A 1 102 ? 3.482 79.75 25.781 1 40.09 102 SER A O 1
ATOM 811 N N . PRO A 1 103 ? 5.402 79.062 26.359 1 41.16 103 PRO A N 1
ATOM 812 C CA . PRO A 1 103 ? 5.711 80.312 27.094 1 41.16 103 PRO A CA 1
ATOM 813 C C . PRO A 1 103 ? 6.16 81.438 26.188 1 41.16 103 PRO A C 1
ATOM 815 O O . PRO A 1 103 ? 6.598 82.5 26.688 1 41.16 103 PRO A O 1
ATOM 818 N N . VAL A 1 104 ? 5.816 81.562 24.953 1 39.28 104 VAL A N 1
ATOM 819 C CA . VAL A 1 104 ? 6.602 82.562 24.25 1 39.28 104 VAL A CA 1
ATOM 820 C C . VAL A 1 104 ? 6.277 83.938 24.812 1 39.28 104 VAL A C 1
ATOM 822 O O . VAL A 1 104 ? 5.227 84.562 24.5 1 39.28 104 VAL A O 1
ATOM 825 N N . PHE A 1 105 ? 6.445 84.312 26.094 1 39.78 105 PHE A N 1
ATOM 826 C CA . PHE A 1 105 ? 6.449 85.75 26.375 1 39.78 105 PHE A CA 1
ATOM 827 C C . PHE A 1 105 ? 7.656 86.438 25.719 1 39.78 105 PHE A C 1
ATOM 829 O O . PHE A 1 105 ? 8.789 86.25 26.172 1 39.78 105 PHE A O 1
ATOM 836 N N . LYS A 1 106 ? 7.684 86.75 24.453 1 39.06 106 LYS A N 1
ATOM 837 C CA . LYS A 1 106 ? 8.703 87.562 23.875 1 39.06 106 LYS A CA 1
ATOM 838 C C . LYS A 1 106 ? 8.648 89 24.469 1 39.06 106 LYS A C 1
ATOM 840 O O . LYS A 1 106 ? 7.637 89.688 24.344 1 39.06 106 LYS A O 1
ATOM 845 N N . ASN A 1 107 ? 9.344 89.25 25.641 1 37.47 107 ASN A N 1
ATOM 846 C CA . ASN A 1 107 ? 9.648 90.625 26.125 1 37.47 107 ASN A CA 1
ATOM 847 C C . ASN A 1 107 ? 10.414 91.438 25.078 1 37.47 107 ASN A C 1
ATOM 849 O O . ASN A 1 107 ? 11.5 91 24.656 1 37.47 107 ASN A O 1
ATOM 853 N N . ASN A 1 108 ? 9.844 92.125 24.047 1 36.75 108 ASN A N 1
ATOM 854 C CA . ASN A 1 108 ? 10.438 93.125 23.156 1 36.75 108 ASN A CA 1
ATOM 855 C C . ASN A 1 108 ? 11.148 94.188 23.938 1 36.75 108 ASN A C 1
ATOM 857 O O . ASN A 1 108 ? 10.547 94.875 24.797 1 36.75 108 ASN A O 1
ATOM 861 N N . PRO A 1 109 ? 12.539 94.188 24.094 1 39.69 109 PRO A N 1
ATOM 862 C CA . PRO A 1 109 ? 13.266 95.312 24.703 1 39.69 109 PRO A CA 1
ATOM 863 C C . PRO A 1 109 ? 13 96.688 24.016 1 39.69 109 PRO A C 1
ATOM 865 O O . PRO A 1 109 ? 12.828 96.688 22.797 1 39.69 109 PRO A O 1
ATOM 868 N N . VAL A 1 110 ? 12.359 97.688 24.547 1 41 110 VAL A N 1
ATOM 869 C CA . VAL A 1 110 ? 12.094 99.062 24.141 1 41 110 VAL A CA 1
ATOM 870 C C . VAL A 1 110 ? 13.414 99.812 23.891 1 41 110 VAL A C 1
ATOM 872 O O . VAL A 1 110 ? 14.273 99.875 24.766 1 41 110 VAL A O 1
ATOM 875 N N . VAL A 1 111 ? 14.031 99.75 22.734 1 37.72 111 VAL A N 1
ATOM 876 C CA . VAL A 1 111 ? 15.219 100.5 22.328 1 37.72 111 VAL A CA 1
ATOM 877 C C . VAL A 1 111 ? 14.984 102 22.547 1 37.72 111 VAL A C 1
ATOM 879 O O . VAL A 1 111 ? 13.906 102.5 22.25 1 37.72 111 VAL A O 1
ATOM 882 N N . ASN A 1 112 ? 15.75 102.562 23.438 1 34.81 112 ASN A N 1
ATOM 883 C CA . ASN A 1 112 ? 15.945 103.938 23.891 1 34.81 112 ASN A CA 1
ATOM 884 C C . ASN A 1 112 ? 16.172 104.875 22.719 1 34.81 112 ASN A C 1
ATOM 886 O O . ASN A 1 112 ? 17.016 104.625 21.844 1 34.81 112 ASN A O 1
ATOM 890 N N . PRO A 1 113 ? 15.219 105.75 22.375 1 36.66 113 PRO A N 1
ATOM 891 C CA . PRO A 1 113 ? 15.336 106.75 21.328 1 36.66 113 PRO A CA 1
ATOM 892 C C . PRO A 1 113 ? 16.547 107.625 21.516 1 36.66 113 PRO A C 1
ATOM 894 O O . PRO A 1 113 ? 17.031 107.812 22.641 1 36.66 113 PRO A O 1
ATOM 897 N N . GLY A 1 114 ? 17.562 107.625 20.609 1 37.88 114 GLY A N 1
ATOM 898 C CA . GLY A 1 114 ? 18.766 108.438 20.453 1 37.88 114 GLY A CA 1
ATOM 899 C C . GLY A 1 114 ? 18.531 109.875 20.812 1 37.88 114 GLY A C 1
ATOM 900 O O . GLY A 1 114 ? 17.391 110.375 20.812 1 37.88 114 GLY A O 1
ATOM 901 N N . LYS A 1 115 ? 19.469 110.438 21.562 1 39.72 115 LYS A N 1
ATOM 902 C CA . LYS A 1 115 ? 19.812 111.812 22.078 1 39.72 115 LYS A CA 1
ATOM 903 C C . LYS A 1 115 ? 19.812 112.812 20.969 1 39.72 115 LYS A C 1
ATOM 905 O O . LYS A 1 115 ? 20.625 112.75 20.047 1 39.72 115 LYS A O 1
ATOM 910 N N . ARG A 1 116 ? 18.656 113.125 20.375 1 36.91 116 ARG A N 1
ATOM 911 C CA . ARG A 1 116 ? 18.781 114.25 19.422 1 36.91 116 ARG A CA 1
ATOM 912 C C . ARG A 1 116 ? 19.453 115.438 20.062 1 36.91 116 ARG A C 1
ATOM 914 O O . ARG A 1 116 ? 18.984 115.938 21.094 1 36.91 116 ARG A O 1
ATOM 921 N N . GLN A 1 117 ? 20.812 115.5 20.016 1 35 117 GLN A N 1
ATOM 922 C CA . GLN A 1 117 ? 21.594 116.625 20.422 1 35 117 GLN A CA 1
ATOM 923 C C . GLN A 1 117 ? 20.969 117.938 19.891 1 35 117 GLN A C 1
ATOM 925 O O . GLN A 1 117 ? 20.656 118.062 18.703 1 35 117 GLN A O 1
ATOM 930 N N . LEU A 1 118 ? 20.203 118.5 20.734 1 31.22 118 LEU A N 1
ATOM 931 C CA . LEU A 1 118 ? 19.703 119.875 20.531 1 31.22 118 LEU A CA 1
ATOM 932 C C . LEU A 1 118 ? 20.812 120.75 20.016 1 31.22 118 LEU A C 1
ATOM 934 O O . LEU A 1 118 ? 21.844 120.938 20.672 1 31.22 118 LEU A O 1
ATOM 938 N N . LYS A 1 119 ? 21.047 120.875 18.672 1 33 119 LYS A N 1
ATOM 939 C CA . LYS A 1 119 ? 21.875 121.875 18.031 1 33 119 LYS A CA 1
ATOM 940 C C . LYS A 1 119 ? 21.469 123.312 18.484 1 33 119 LYS A C 1
ATOM 942 O O . LYS A 1 119 ? 22.234 124.25 18.328 1 33 119 LYS A O 1
ATOM 947 N N . LEU A 1 120 ? 20.453 123.688 19.312 1 27.86 120 LEU A N 1
ATOM 948 C CA . LEU A 1 120 ? 20.594 125.125 19.453 1 27.86 120 LEU A CA 1
ATOM 949 C C . LEU A 1 120 ? 21.734 125.438 20.375 1 27.86 120 LEU A C 1
ATOM 951 O O . LEU A 1 120 ? 22 124.75 21.359 1 27.86 120 LEU A O 1
ATOM 955 N N . MET B 1 1 ? 1.667 -64 -30.516 1 72.06 1 MET B N 1
ATOM 956 C CA . MET B 1 1 ? 1.498 -62.719 -31.172 1 72.06 1 MET B CA 1
ATOM 957 C C . MET B 1 1 ? 2.75 -62.344 -31.953 1 72.06 1 MET B C 1
ATOM 959 O O . MET B 1 1 ? 3.869 -62.562 -31.484 1 72.06 1 MET B O 1
ATOM 963 N N . ASP B 1 2 ? 2.633 -61.875 -33.125 1 89.62 2 ASP B N 1
ATOM 964 C CA . ASP B 1 2 ? 3.707 -61.438 -34 1 89.62 2 ASP B CA 1
ATOM 965 C C . ASP B 1 2 ? 4.426 -60.219 -33.406 1 89.62 2 ASP B C 1
ATOM 967 O O . ASP B 1 2 ? 3.814 -59.406 -32.719 1 89.62 2 ASP B O 1
ATOM 971 N N . LEU B 1 3 ? 5.773 -60.281 -33.5 1 89.5 3 LEU B N 1
ATOM 972 C CA . LEU B 1 3 ? 6.637 -59.219 -33 1 89.5 3 LEU B CA 1
ATOM 973 C C . LEU B 1 3 ? 6.176 -57.844 -33.5 1 89.5 3 LEU B C 1
ATOM 975 O O . LEU B 1 3 ? 6.215 -56.875 -32.75 1 89.5 3 LEU B O 1
ATOM 979 N N . GLU B 1 4 ? 5.695 -57.781 -34.688 1 91.62 4 GLU B N 1
ATOM 980 C CA . GLU B 1 4 ? 5.227 -56.562 -35.312 1 91.62 4 GLU B CA 1
ATOM 981 C C . GLU B 1 4 ? 3.961 -56.062 -34.625 1 91.62 4 GLU B C 1
ATOM 983 O O . GLU B 1 4 ? 3.807 -54.844 -34.406 1 91.62 4 GLU B O 1
ATOM 988 N N . ALA B 1 5 ? 3.117 -56.969 -34.219 1 92.56 5 ALA B N 1
ATOM 989 C CA . ALA B 1 5 ? 1.882 -56.625 -33.531 1 92.56 5 ALA B CA 1
ATOM 990 C C . ALA B 1 5 ? 2.18 -56.062 -32.156 1 92.56 5 ALA B C 1
ATOM 992 O O . ALA B 1 5 ? 1.538 -55.094 -31.703 1 92.56 5 ALA B O 1
ATOM 993 N N . VAL B 1 6 ? 3.152 -56.625 -31.422 1 92.81 6 VAL B N 1
ATOM 994 C CA . VAL B 1 6 ? 3.557 -56.156 -30.094 1 92.81 6 VAL B CA 1
ATOM 995 C C . VAL B 1 6 ? 4.121 -54.75 -30.172 1 92.81 6 VAL B C 1
ATOM 997 O O . VAL B 1 6 ? 3.785 -53.906 -29.344 1 92.81 6 VAL B O 1
ATOM 1000 N N . LYS B 1 7 ? 4.949 -54.531 -31.219 1 94 7 LYS B N 1
ATOM 1001 C CA . LYS B 1 7 ? 5.535 -53.219 -31.438 1 94 7 LYS B CA 1
ATOM 1002 C C . LYS B 1 7 ? 4.457 -52.156 -31.641 1 94 7 LYS B C 1
ATOM 1004 O O . LYS B 1 7 ? 4.555 -51.062 -31.094 1 94 7 LYS B O 1
ATOM 1009 N N . VAL B 1 8 ? 3.445 -52.531 -32.406 1 94.31 8 VAL B N 1
ATOM 1010 C CA . VAL B 1 8 ? 2.352 -51.594 -32.688 1 94.31 8 VAL B CA 1
ATOM 1011 C C . VAL B 1 8 ? 1.591 -51.281 -31.406 1 94.31 8 VAL B C 1
ATOM 1013 O O . VAL B 1 8 ? 1.235 -50.125 -31.156 1 94.31 8 VAL B O 1
ATOM 1016 N N . LEU B 1 9 ? 1.371 -52.312 -30.484 1 94.81 9 LEU B N 1
ATOM 1017 C CA . LEU B 1 9 ? 0.659 -52.125 -29.219 1 94.81 9 LEU B CA 1
ATOM 1018 C C . LEU B 1 9 ? 1.437 -51.219 -28.281 1 94.81 9 LEU B C 1
ATOM 1020 O O . LEU B 1 9 ? 0.86 -50.312 -27.672 1 94.81 9 LEU B O 1
ATOM 1024 N N . LEU B 1 10 ? 2.713 -51.438 -28.203 1 95.25 10 LEU B N 1
ATOM 1025 C CA . LEU B 1 10 ? 3.572 -50.625 -27.344 1 95.25 10 LEU B CA 1
ATOM 1026 C C . LEU B 1 10 ? 3.619 -49.188 -27.828 1 95.25 10 LEU B C 1
ATOM 1028 O O . LEU B 1 10 ? 3.586 -48.25 -27.031 1 95.25 10 LEU B O 1
ATOM 1032 N N . ALA B 1 11 ? 3.646 -49 -29.141 1 96.06 11 ALA B N 1
ATOM 1033 C CA . ALA B 1 11 ? 3.682 -47.688 -29.734 1 96.06 11 ALA B CA 1
ATOM 1034 C C . ALA B 1 11 ? 2.377 -46.938 -29.484 1 96.06 11 ALA B C 1
ATOM 1036 O O . ALA B 1 11 ? 2.387 -45.719 -29.203 1 96.06 11 ALA B O 1
ATOM 1037 N N . ALA B 1 12 ? 1.283 -47.656 -29.609 1 95.94 12 ALA B N 1
ATOM 1038 C CA . ALA B 1 12 ? -0.024 -47.062 -29.359 1 95.94 12 ALA B CA 1
ATOM 1039 C C . ALA B 1 12 ? -0.148 -46.625 -27.906 1 95.94 12 ALA B C 1
ATOM 1041 O O . ALA B 1 12 ? -0.647 -45.531 -27.625 1 95.94 12 ALA B O 1
ATOM 1042 N N . GLN B 1 13 ? 0.356 -47.469 -26.953 1 96.5 13 GLN B N 1
ATOM 1043 C CA . GLN B 1 13 ? 0.347 -47.125 -25.531 1 96.5 13 GLN B CA 1
ATOM 1044 C C . GLN B 1 13 ? 1.212 -45.906 -25.25 1 96.5 13 GLN B C 1
ATOM 1046 O O . GLN B 1 13 ? 0.806 -45 -24.5 1 96.5 13 GLN B O 1
ATOM 1051 N N . ASP B 1 14 ? 2.35 -45.875 -25.812 1 96.19 14 ASP B N 1
ATOM 1052 C CA . ASP B 1 14 ? 3.271 -44.75 -25.656 1 96.19 14 ASP B CA 1
ATOM 1053 C C . ASP B 1 14 ? 2.633 -43.469 -26.141 1 96.19 14 ASP B C 1
ATOM 1055 O O . ASP B 1 14 ? 2.689 -42.438 -25.438 1 96.19 14 ASP B O 1
ATOM 1059 N N . LYS B 1 15 ? 2.006 -43.5 -27.328 1 97.56 15 LYS B N 1
ATOM 1060 C CA . LYS B 1 15 ? 1.372 -42.312 -27.906 1 97.56 15 LYS B CA 1
ATOM 1061 C C . LYS B 1 15 ? 0.245 -41.812 -27 1 97.56 15 LYS B C 1
ATOM 1063 O O . LYS B 1 15 ? 0.11 -40.594 -26.797 1 97.56 15 LYS B O 1
ATOM 1068 N N . THR B 1 16 ? -0.563 -42.75 -26.5 1 96.38 16 THR B N 1
ATOM 1069 C CA . THR B 1 16 ? -1.669 -42.406 -25.609 1 96.38 16 THR B CA 1
ATOM 1070 C C . THR B 1 16 ? -1.155 -41.719 -24.344 1 96.38 16 THR B C 1
ATOM 1072 O O . THR B 1 16 ? -1.694 -40.688 -23.922 1 96.38 16 THR B O 1
ATOM 1075 N N . PHE B 1 17 ? -0.073 -42.25 -23.75 1 96.62 17 PHE B N 1
ATOM 1076 C CA . PHE B 1 17 ? 0.507 -41.688 -22.531 1 96.62 17 PHE B CA 1
ATOM 1077 C C . PHE B 1 17 ? 1.076 -40.312 -22.766 1 96.62 17 PHE B C 1
ATOM 1079 O O . PHE B 1 17 ? 0.857 -39.406 -21.969 1 96.62 17 PHE B O 1
ATOM 1086 N N . LYS B 1 18 ? 1.783 -40.188 -23.875 1 97 18 LYS B N 1
ATOM 1087 C CA . LYS B 1 18 ? 2.383 -38.875 -24.188 1 97 18 LYS B CA 1
ATOM 1088 C C . LYS B 1 18 ? 1.312 -37.812 -24.375 1 97 18 LYS B C 1
ATOM 1090 O O . LYS B 1 18 ? 1.468 -36.688 -23.891 1 97 18 LYS B O 1
ATOM 1095 N N . THR B 1 19 ? 0.222 -38.188 -25.047 1 97.62 19 THR B N 1
ATOM 1096 C CA . THR B 1 19 ? -0.878 -37.25 -25.25 1 97.62 19 THR B CA 1
ATOM 1097 C C . THR B 1 19 ? -1.508 -36.844 -23.922 1 97.62 19 THR B C 1
ATOM 1099 O O . THR B 1 19 ? -1.747 -35.688 -23.688 1 97.62 19 THR B O 1
ATOM 1102 N N . ALA B 1 20 ? -1.724 -37.844 -23.078 1 96.44 20 ALA B N 1
ATOM 1103 C CA . ALA B 1 20 ? -2.289 -37.594 -21.75 1 96.44 20 ALA B CA 1
ATOM 1104 C C . ALA B 1 20 ? -1.376 -36.688 -20.938 1 96.44 20 ALA B C 1
ATOM 1106 O O . ALA B 1 20 ? -1.844 -35.719 -20.312 1 96.44 20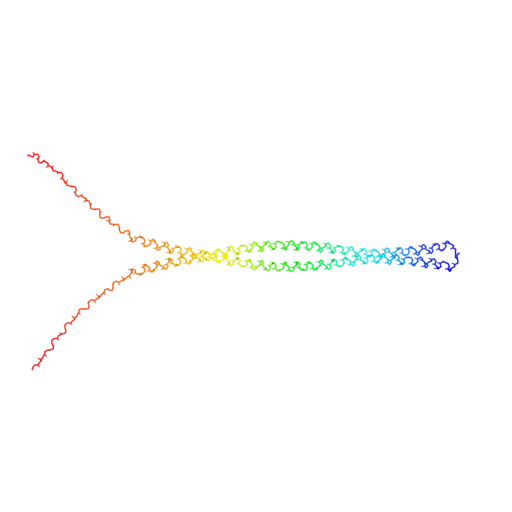 ALA B O 1
ATOM 1107 N N . LEU B 1 21 ? -0.106 -37 -20.953 1 97.19 21 LEU B N 1
ATOM 1108 C CA . LEU B 1 21 ? 0.884 -36.188 -20.25 1 97.19 21 LEU B CA 1
ATOM 1109 C C . LEU B 1 21 ? 0.869 -34.75 -20.75 1 97.19 21 LEU B C 1
ATOM 1111 O O . LEU B 1 21 ? 0.868 -33.812 -19.953 1 97.19 21 LEU B O 1
ATOM 1115 N N . ASP B 1 22 ? 0.843 -34.594 -22.047 1 97.19 22 ASP B N 1
ATOM 1116 C CA . ASP B 1 22 ? 0.838 -33.25 -22.656 1 97.19 22 ASP B CA 1
ATOM 1117 C C . ASP B 1 22 ? -0.36 -32.438 -22.172 1 97.19 22 ASP B C 1
ATOM 1119 O O . ASP B 1 22 ? -0.221 -31.266 -21.844 1 97.19 22 ASP B O 1
ATOM 1123 N N . ILE B 1 23 ? -1.479 -33 -22.062 1 97.88 23 ILE B N 1
ATOM 1124 C CA . ILE B 1 23 ? -2.707 -32.312 -21.656 1 97.88 23 ILE B CA 1
ATOM 1125 C C . ILE B 1 23 ? -2.586 -31.875 -20.203 1 97.88 23 ILE B C 1
ATOM 1127 O O . ILE B 1 23 ? -2.871 -30.719 -19.891 1 97.88 23 ILE B O 1
ATOM 1131 N N . ILE B 1 24 ? -2.09 -32.781 -19.375 1 97.94 24 ILE B N 1
ATOM 1132 C CA . ILE B 1 24 ? -1.961 -32.5 -17.953 1 97.94 24 ILE B CA 1
ATOM 1133 C C . ILE B 1 24 ? -0.945 -31.375 -17.734 1 97.94 24 ILE B C 1
ATOM 1135 O O . ILE B 1 24 ? -1.21 -30.422 -16.984 1 97.94 24 ILE B O 1
ATOM 1139 N N . VAL B 1 25 ? 0.129 -31.484 -18.359 1 97.94 25 VAL B N 1
ATOM 1140 C CA . VAL B 1 25 ? 1.201 -30.5 -18.219 1 97.94 25 VAL B CA 1
ATOM 1141 C C . VAL B 1 25 ? 0.721 -29.141 -18.719 1 97.94 25 VAL B C 1
ATOM 1143 O O . VAL B 1 25 ? 0.969 -28.125 -18.078 1 97.94 25 VAL B O 1
ATOM 1146 N N . GLU B 1 26 ? 0.011 -29.109 -19.828 1 98.06 26 GLU B N 1
ATOM 1147 C CA . GLU B 1 26 ? -0.518 -27.859 -20.359 1 98.06 26 GLU B CA 1
ATOM 1148 C C . GLU B 1 26 ? -1.484 -27.188 -19.391 1 98.06 26 GLU B C 1
ATOM 1150 O O . GLU B 1 26 ? -1.44 -25.984 -19.188 1 98.06 26 GLU B O 1
ATOM 1155 N N . GLN B 1 27 ? -2.271 -27.984 -18.812 1 98 27 GLN B N 1
ATOM 1156 C CA . GLN B 1 27 ? -3.227 -27.469 -17.828 1 98 27 GLN B CA 1
ATOM 1157 C C . GLN B 1 27 ? -2.51 -26.859 -16.625 1 98 27 GLN B C 1
ATOM 1159 O O . GLN B 1 27 ? -2.854 -25.766 -16.188 1 98 27 GLN B O 1
ATOM 1164 N N . LEU B 1 28 ? -1.586 -27.547 -16.188 1 98.19 28 LEU B N 1
ATOM 1165 C CA . LEU B 1 28 ? -0.85 -27.078 -15.016 1 98.19 28 LEU B CA 1
ATOM 1166 C C . LEU B 1 28 ? -0.02 -25.844 -15.352 1 98.19 28 LEU B C 1
ATOM 1168 O O . LEU B 1 28 ? 0.092 -24.922 -14.539 1 98.19 28 LEU B O 1
ATOM 1172 N N . LYS B 1 29 ? 0.498 -25.812 -16.531 1 97.94 29 LYS B N 1
ATOM 1173 C CA . LYS B 1 29 ? 1.248 -24.656 -16.984 1 97.94 29 LYS B CA 1
ATOM 1174 C C . LYS B 1 29 ? 0.347 -23.422 -17.078 1 97.94 29 LYS B C 1
ATOM 1176 O O . LYS B 1 29 ? 0.767 -22.312 -16.75 1 97.94 29 LYS B O 1
ATOM 1181 N N . SER B 1 30 ? -0.813 -23.609 -17.516 1 98.31 30 SER B N 1
ATOM 1182 C CA . SER B 1 30 ? -1.78 -22.516 -17.594 1 98.31 30 SER B CA 1
ATOM 1183 C C . SER B 1 30 ? -2.082 -21.938 -16.203 1 98.31 30 SER B C 1
ATOM 1185 O O . SER B 1 30 ? -2.139 -20.719 -16.031 1 98.31 30 SER B O 1
ATOM 1187 N N . ARG B 1 31 ? -2.197 -22.781 -15.258 1 98.12 31 ARG B N 1
ATOM 1188 C CA . ARG B 1 31 ? -2.434 -22.359 -13.883 1 98.12 31 ARG B CA 1
ATOM 1189 C C . ARG B 1 31 ? -1.246 -21.562 -13.344 1 98.12 31 ARG B C 1
ATOM 1191 O O . ARG B 1 31 ? -1.425 -20.547 -12.664 1 98.12 31 ARG B O 1
ATOM 1198 N N . ILE B 1 32 ? -0.131 -22.078 -13.617 1 98.44 32 ILE B N 1
ATOM 1199 C CA . ILE B 1 32 ? 1.095 -21.406 -13.188 1 98.44 32 ILE B CA 1
ATOM 1200 C C . ILE B 1 32 ? 1.176 -20.016 -13.812 1 98.44 32 ILE B C 1
ATOM 1202 O O . ILE B 1 32 ? 1.47 -19.031 -13.133 1 98.44 32 ILE B O 1
ATOM 1206 N N . GLN B 1 33 ? 0.869 -20 -15.086 1 98.5 33 GLN B N 1
ATOM 1207 C CA . GLN B 1 33 ? 0.891 -18.719 -15.789 1 98.5 33 GLN B CA 1
ATOM 1208 C C . GLN B 1 33 ? -0.103 -17.734 -15.18 1 98.5 33 GLN B C 1
ATOM 1210 O O . GLN B 1 33 ? 0.221 -16.562 -14.977 1 98.5 33 GLN B O 1
ATOM 1215 N N . HIS B 1 34 ? -1.233 -18.172 -14.875 1 98.44 34 HIS B N 1
ATOM 1216 C CA . HIS B 1 34 ? -2.248 -17.328 -14.258 1 98.44 34 HIS B CA 1
ATOM 1217 C C . HIS B 1 34 ? -1.772 -16.797 -12.906 1 98.44 34 HIS B C 1
ATOM 1219 O O . HIS B 1 34 ? -1.938 -15.617 -12.602 1 98.44 34 HIS B O 1
ATOM 1225 N N . SER B 1 35 ? -1.2 -17.625 -12.148 1 98.56 35 SER B N 1
ATOM 1226 C CA . SER B 1 35 ? -0.672 -17.234 -10.852 1 98.56 35 SER B CA 1
ATOM 1227 C C . SER B 1 35 ? 0.429 -16.188 -10.992 1 98.56 35 SER B C 1
ATOM 1229 O O . SER B 1 35 ? 0.483 -15.227 -10.234 1 98.56 35 SER B O 1
ATOM 1231 N N . GLU B 1 36 ? 1.279 -16.391 -11.938 1 98.44 36 GLU B N 1
ATOM 1232 C CA . GLU B 1 36 ? 2.371 -15.461 -12.188 1 98.44 36 GLU B CA 1
ATOM 1233 C C . GLU B 1 36 ? 1.841 -14.086 -12.586 1 98.44 36 GLU B C 1
ATOM 1235 O O . GLU B 1 36 ? 2.377 -13.062 -12.164 1 98.44 36 GLU B O 1
ATOM 1240 N N . GLU B 1 37 ? 0.814 -14.008 -13.367 1 98.69 37 GLU B N 1
ATOM 1241 C CA . GLU B 1 37 ? 0.171 -12.75 -13.742 1 98.69 37 GLU B CA 1
ATOM 1242 C C . GLU B 1 37 ? -0.444 -12.055 -12.531 1 98.69 37 GLU B C 1
ATOM 1244 O O . GLU B 1 37 ? -0.315 -10.844 -12.375 1 98.69 37 GLU B O 1
ATOM 1249 N N . THR B 1 38 ? -1.076 -12.812 -11.742 1 98.81 38 THR B N 1
ATOM 1250 C CA . THR B 1 38 ? -1.658 -12.289 -10.516 1 98.81 38 THR B CA 1
ATOM 1251 C C . THR B 1 38 ? -0.578 -11.688 -9.617 1 98.81 38 THR B C 1
ATOM 1253 O O . THR B 1 38 ? -0.747 -10.594 -9.078 1 98.81 38 THR B O 1
ATOM 1256 N N . ILE B 1 39 ? 0.473 -12.422 -9.461 1 98.88 39 ILE B N 1
ATOM 1257 C CA . ILE B 1 39 ? 1.597 -11.953 -8.664 1 98.88 39 ILE B CA 1
ATOM 1258 C C . ILE B 1 39 ? 2.107 -10.625 -9.219 1 98.88 39 ILE B C 1
ATOM 1260 O O . ILE B 1 39 ? 2.312 -9.664 -8.469 1 98.88 39 ILE B O 1
ATOM 1264 N N . THR B 1 40 ? 2.281 -10.57 -10.492 1 98.81 40 THR B N 1
ATOM 1265 C CA . THR B 1 40 ? 2.762 -9.352 -11.141 1 98.81 40 THR B CA 1
ATOM 1266 C C . THR B 1 40 ? 1.823 -8.188 -10.859 1 98.81 40 THR B C 1
ATOM 1268 O O . THR B 1 40 ? 2.273 -7.086 -10.531 1 98.81 40 THR B O 1
ATOM 1271 N N . ASP B 1 41 ? 0.561 -8.398 -10.969 1 98.81 41 ASP B N 1
ATOM 1272 C CA . ASP B 1 41 ? -0.435 -7.359 -10.719 1 98.81 41 ASP B CA 1
ATOM 1273 C C . ASP B 1 41 ? -0.395 -6.902 -9.266 1 98.81 41 ASP B C 1
ATOM 1275 O O . ASP B 1 41 ? -0.471 -5.703 -8.984 1 98.81 41 ASP B O 1
ATOM 1279 N N . LEU B 1 42 ? -0.268 -7.785 -8.406 1 98.81 42 LEU B N 1
ATOM 1280 C CA . LEU B 1 42 ? -0.238 -7.469 -6.984 1 98.81 42 LEU B CA 1
ATOM 1281 C C . LEU B 1 42 ? 1.021 -6.684 -6.629 1 98.81 42 LEU B C 1
ATOM 1283 O O . LEU B 1 42 ? 0.97 -5.754 -5.824 1 98.81 42 LEU B O 1
ATOM 1287 N N . VAL B 1 43 ? 2.121 -7.098 -7.211 1 98.88 43 VAL B N 1
ATOM 1288 C CA . VAL B 1 43 ? 3.371 -6.383 -6.98 1 98.88 43 VAL B CA 1
ATOM 1289 C C . VAL B 1 43 ? 3.234 -4.934 -7.445 1 98.88 43 VAL B C 1
ATOM 1291 O O . VAL B 1 43 ? 3.615 -4.008 -6.727 1 98.88 43 VAL B O 1
ATOM 1294 N N . LYS B 1 44 ? 2.652 -4.703 -8.516 1 98.81 44 LYS B N 1
ATOM 1295 C CA . LYS B 1 44 ? 2.43 -3.355 -9.039 1 98.81 44 LYS B CA 1
ATOM 1296 C C . LYS B 1 44 ? 1.506 -2.561 -8.117 1 98.81 44 LYS B C 1
ATOM 1298 O O . LYS B 1 44 ? 1.767 -1.392 -7.828 1 98.81 44 LYS B O 1
ATOM 1303 N N . SER B 1 45 ? 0.455 -3.121 -7.73 1 98.81 45 SER B N 1
ATOM 1304 C CA . SER B 1 45 ? -0.485 -2.477 -6.82 1 98.81 45 SER B CA 1
ATOM 1305 C C . SER B 1 45 ? 0.193 -2.086 -5.508 1 98.81 45 SER B C 1
ATOM 1307 O O . SER B 1 45 ? -0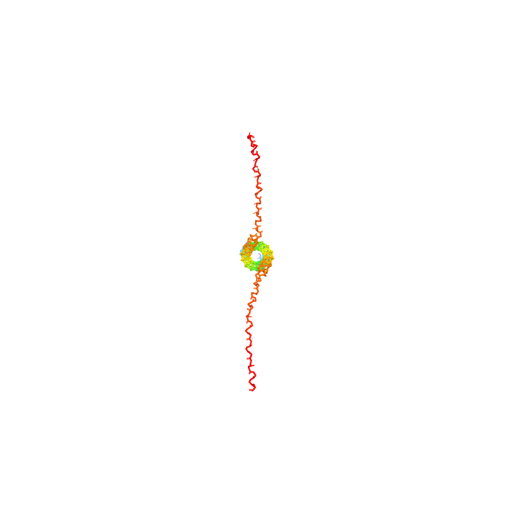.029 -0.991 -4.992 1 98.81 45 SER B O 1
ATOM 1309 N N . LEU B 1 46 ? 0.968 -2.994 -5.047 1 98.81 46 LEU B N 1
ATOM 1310 C CA . LEU B 1 46 ? 1.688 -2.729 -3.809 1 98.81 46 LEU B CA 1
ATOM 1311 C C . LEU B 1 46 ? 2.66 -1.565 -3.982 1 98.81 46 LEU B C 1
ATOM 1313 O O . LEU B 1 46 ? 2.746 -0.688 -3.121 1 98.81 46 LEU B O 1
ATOM 1317 N N . GLU B 1 47 ? 3.35 -1.581 -5.047 1 98.81 47 GLU B N 1
ATOM 1318 C CA . GLU B 1 47 ? 4.27 -0.487 -5.344 1 98.81 47 GLU B CA 1
ATOM 1319 C C . GLU B 1 47 ? 3.533 0.847 -5.43 1 98.81 47 GLU B C 1
ATOM 1321 O O . GLU B 1 47 ? 3.998 1.854 -4.891 1 98.81 47 GLU B O 1
ATOM 1326 N N . PHE B 1 48 ? 2.467 0.943 -6.043 1 98.81 48 PHE B N 1
ATOM 1327 C CA . PHE B 1 48 ? 1.652 2.146 -6.16 1 98.81 48 PHE B CA 1
ATOM 1328 C C . PHE B 1 48 ? 1.192 2.625 -4.789 1 98.81 48 PHE B C 1
ATOM 1330 O O . PHE B 1 48 ? 1.321 3.809 -4.461 1 98.81 48 PHE B O 1
ATOM 1337 N N . THR B 1 49 ? 0.667 1.684 -4.078 1 98.88 49 THR B N 1
ATOM 1338 C CA . THR B 1 49 ? 0.16 2.029 -2.754 1 98.88 49 THR B CA 1
ATOM 1339 C C . THR B 1 49 ? 1.291 2.518 -1.854 1 98.88 49 THR B C 1
ATOM 1341 O O . THR B 1 49 ? 1.104 3.443 -1.061 1 98.88 49 THR B O 1
ATOM 1344 N N . GLN B 1 50 ? 2.463 1.913 -1.981 1 98.81 50 GLN B N 1
ATOM 1345 C CA . GLN B 1 50 ? 3.625 2.338 -1.209 1 98.81 50 GLN B CA 1
ATOM 1346 C C . GLN B 1 50 ? 4.059 3.748 -1.6 1 98.81 50 GLN B C 1
ATOM 1348 O O . GLN B 1 50 ? 4.492 4.527 -0.749 1 98.81 50 GLN B O 1
ATOM 1353 N N . ALA B 1 51 ? 3.943 4.059 -2.836 1 98.81 51 ALA B N 1
ATOM 1354 C CA . ALA B 1 51 ? 4.242 5.414 -3.291 1 98.81 51 ALA B CA 1
ATOM 1355 C C . ALA B 1 51 ? 3.268 6.422 -2.689 1 98.81 51 ALA B C 1
ATOM 1357 O O . ALA B 1 51 ? 3.666 7.52 -2.293 1 98.81 51 ALA B O 1
ATOM 1358 N N . GLU B 1 52 ? 2.041 6.066 -2.604 1 98.81 52 GLU B N 1
ATOM 1359 C CA . GLU B 1 52 ? 1.028 6.906 -1.976 1 98.81 52 GLU B CA 1
ATOM 1360 C C . GLU B 1 52 ? 1.344 7.141 -0.501 1 98.81 52 GLU B C 1
ATOM 1362 O O . GLU B 1 52 ? 1.21 8.258 -0.003 1 98.81 52 GLU B O 1
ATOM 1367 N N . VAL B 1 53 ? 1.747 6.125 0.15 1 98.88 53 VAL B N 1
ATOM 1368 C CA . VAL B 1 53 ? 2.131 6.23 1.554 1 98.88 53 VAL B CA 1
ATOM 1369 C C . VAL B 1 53 ? 3.252 7.258 1.706 1 98.88 53 VAL B C 1
ATOM 1371 O O . VAL B 1 53 ? 3.188 8.133 2.574 1 98.88 53 VAL B O 1
ATOM 1374 N N . LYS B 1 54 ? 4.223 7.195 0.844 1 98.81 54 LYS B N 1
ATOM 1375 C CA . LYS B 1 54 ? 5.352 8.117 0.901 1 98.81 54 LYS B CA 1
ATOM 1376 C C . LYS B 1 54 ? 4.891 9.562 0.678 1 98.81 54 LYS B C 1
ATOM 1378 O O . LYS B 1 54 ?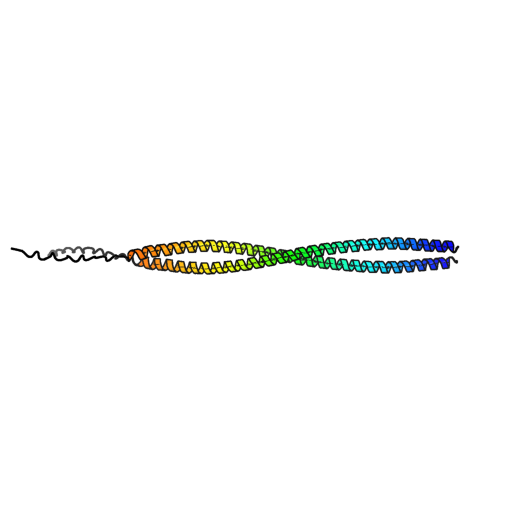 5.336 10.477 1.376 1 98.81 54 LYS B O 1
ATOM 1383 N N . GLU B 1 55 ? 4.043 9.758 -0.214 1 98.88 55 GLU B N 1
ATOM 1384 C CA . GLU B 1 55 ? 3.502 11.086 -0.503 1 98.88 55 GLU B CA 1
ATOM 1385 C C . GLU B 1 55 ? 2.717 11.633 0.685 1 98.88 55 GLU B C 1
ATOM 1387 O O . GLU B 1 55 ? 2.893 12.789 1.072 1 98.88 55 GLU B O 1
ATOM 1392 N N . LEU B 1 56 ? 1.959 10.766 1.257 1 98.88 56 LEU B N 1
ATOM 1393 C CA . LEU B 1 56 ? 1.136 11.172 2.391 1 98.88 56 LEU B CA 1
ATOM 1394 C C . LEU B 1 56 ? 2 11.469 3.611 1 98.88 56 LEU B C 1
ATOM 1396 O O . LEU B 1 56 ? 1.729 12.406 4.359 1 98.88 56 LEU B O 1
ATOM 1400 N N . GLN B 1 57 ? 3.031 10.719 3.781 1 98.88 57 GLN B N 1
ATOM 1401 C CA . GLN B 1 57 ? 3.967 10.977 4.871 1 98.88 57 GLN B CA 1
ATOM 1402 C C . GLN B 1 57 ? 4.625 12.344 4.723 1 98.88 57 GLN B C 1
ATOM 1404 O O . GLN B 1 57 ? 4.789 13.07 5.707 1 98.88 57 GLN B O 1
ATOM 1409 N N . ASN B 1 58 ? 4.961 12.664 3.576 1 98.81 58 ASN B N 1
ATOM 1410 C CA . ASN B 1 58 ? 5.531 13.984 3.303 1 98.81 58 ASN B CA 1
ATOM 1411 C C . ASN B 1 58 ? 4.527 15.102 3.584 1 98.81 58 ASN B C 1
ATOM 1413 O O . ASN B 1 58 ? 4.879 16.125 4.172 1 98.81 58 ASN B O 1
ATOM 1417 N N . GLU B 1 59 ? 3.338 14.898 3.172 1 98.88 59 GLU B N 1
ATOM 1418 C CA . GLU B 1 59 ? 2.285 15.883 3.412 1 98.88 59 GLU B CA 1
ATOM 1419 C C . GLU B 1 59 ? 2.049 16.078 4.906 1 98.88 59 GLU B C 1
ATOM 1421 O O . GLU B 1 59 ? 1.927 17.219 5.375 1 98.88 59 GLU B O 1
ATOM 1426 N N . VAL B 1 60 ? 2.018 14.992 5.531 1 98.88 60 VAL B N 1
ATOM 1427 C CA . VAL B 1 60 ? 1.849 15.047 6.98 1 98.88 60 VAL B CA 1
ATOM 1428 C C . VAL B 1 60 ? 2.984 15.852 7.605 1 98.88 60 VAL B C 1
ATOM 1430 O O . VAL B 1 60 ? 2.748 16.719 8.453 1 98.88 60 VAL B O 1
ATOM 1433 N N . SER B 1 61 ? 4.148 15.625 7.195 1 98.81 61 SER B N 1
ATOM 1434 C CA . SER B 1 61 ? 5.316 16.312 7.723 1 98.81 61 SER B CA 1
ATOM 1435 C C . SER B 1 61 ? 5.227 17.812 7.477 1 98.81 61 SER B C 1
ATOM 1437 O O . SER B 1 61 ? 5.473 18.609 8.383 1 98.81 61 SER B O 1
ATOM 1439 N N . VAL B 1 62 ? 4.879 18.156 6.332 1 98.81 62 VAL B N 1
ATOM 1440 C CA . VAL B 1 62 ? 4.758 19.562 5.961 1 98.81 62 VAL B CA 1
ATOM 1441 C C . VAL B 1 62 ? 3.66 20.219 6.789 1 98.81 62 VAL B C 1
ATOM 1443 O O . VAL B 1 62 ? 3.854 21.312 7.324 1 98.81 62 VAL B O 1
ATOM 1446 N N . LEU B 1 63 ? 2.592 19.609 6.988 1 98.81 63 LEU B N 1
ATOM 1447 C CA . LEU B 1 63 ? 1.453 20.141 7.723 1 98.81 63 LEU B CA 1
ATOM 1448 C C . LEU B 1 63 ? 1.781 20.281 9.203 1 98.81 63 LEU B C 1
ATOM 1450 O O . LEU B 1 63 ? 1.383 21.266 9.844 1 98.81 63 LEU B O 1
ATOM 1454 N N . LYS B 1 64 ? 2.512 19.344 9.695 1 98.81 64 LYS B N 1
ATOM 1455 C CA . LYS B 1 64 ? 2.928 19.422 11.094 1 98.81 64 LYS B CA 1
ATOM 1456 C C . LYS B 1 64 ? 3.854 20.625 11.32 1 98.81 64 LYS B C 1
ATOM 1458 O O . LYS B 1 64 ? 3.715 21.328 12.312 1 98.81 64 LYS B O 1
ATOM 1463 N N . THR B 1 65 ? 4.715 20.828 10.414 1 98.75 65 THR B N 1
ATOM 1464 C CA . THR B 1 65 ? 5.621 21.969 10.508 1 98.75 65 THR B CA 1
ATOM 1465 C C . THR B 1 65 ? 4.848 23.281 10.43 1 98.75 65 THR B C 1
ATOM 1467 O O . THR B 1 65 ? 5.043 24.156 11.266 1 98.75 65 THR B O 1
ATOM 1470 N N . SER B 1 66 ? 3.941 23.375 9.547 1 98.75 66 SER B N 1
ATOM 1471 C CA . SER B 1 66 ? 3.104 24.562 9.398 1 98.75 66 SER B CA 1
ATOM 1472 C C . SER B 1 66 ? 2.258 24.812 10.648 1 98.75 66 SER B C 1
ATOM 1474 O O . SER B 1 66 ? 2.143 25.93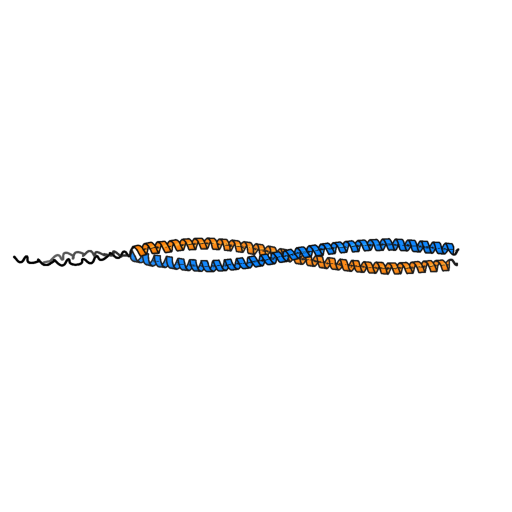8 11.117 1 98.75 66 SER B O 1
ATOM 1476 N N . ASN B 1 67 ? 1.715 23.781 11.148 1 98.62 67 ASN B N 1
ATOM 1477 C CA . ASN B 1 67 ? 0.896 23.875 12.352 1 98.62 67 ASN B CA 1
ATOM 1478 C C . ASN B 1 67 ? 1.706 24.359 13.547 1 98.62 67 ASN B C 1
ATOM 1480 O O . ASN B 1 67 ? 1.241 25.219 14.305 1 98.62 67 ASN B O 1
ATOM 1484 N N . ASN B 1 68 ? 2.873 23.875 13.633 1 98.62 68 ASN B N 1
ATOM 1485 C CA . ASN B 1 68 ? 3.754 24.312 14.711 1 98.62 68 ASN B CA 1
ATOM 1486 C C . ASN B 1 68 ? 4.156 25.781 14.555 1 98.62 68 ASN B C 1
ATOM 1488 O O . ASN B 1 68 ? 4.176 26.531 15.531 1 98.62 68 ASN B O 1
ATOM 1492 N N . ASP B 1 69 ? 4.441 26.219 13.367 1 98.75 69 ASP B N 1
ATOM 1493 C CA . ASP B 1 69 ? 4.766 27.609 13.078 1 98.75 69 ASP B CA 1
ATOM 1494 C C . ASP B 1 69 ? 3.592 28.531 13.422 1 98.75 69 ASP B C 1
ATOM 1496 O O . ASP B 1 69 ? 3.779 29.594 14.031 1 98.75 69 ASP B O 1
ATOM 1500 N N . ASN B 1 70 ? 2.42 28.109 13.086 1 98.81 70 ASN B N 1
ATOM 1501 C CA . ASN B 1 70 ? 1.223 28.891 13.383 1 98.81 70 ASN B CA 1
ATOM 1502 C C . ASN B 1 70 ? 0.978 28.984 14.883 1 98.81 70 ASN B C 1
ATOM 1504 O O . ASN B 1 70 ? 0.613 30.047 15.391 1 98.81 70 ASN B O 1
ATOM 1508 N N . LYS B 1 71 ? 1.216 27.938 15.547 1 98.75 71 LYS B N 1
ATOM 1509 C CA . LYS B 1 71 ? 1.056 27.938 17 1 98.75 71 LYS B CA 1
ATOM 1510 C C . LYS B 1 71 ? 2.047 28.906 17.656 1 98.75 71 LYS B C 1
ATOM 1512 O O . LYS B 1 71 ? 1.687 29.656 18.562 1 98.75 71 LYS B O 1
ATOM 1517 N N . THR B 1 72 ? 3.23 28.922 17.125 1 98.81 72 THR B N 1
ATOM 1518 C CA . THR B 1 72 ? 4.242 29.844 17.625 1 98.81 72 THR B CA 1
ATOM 1519 C C . THR B 1 72 ? 3.838 31.297 17.359 1 98.81 72 THR B C 1
ATOM 1521 O O . THR B 1 72 ? 3.947 32.156 18.234 1 98.81 72 THR B O 1
ATOM 1524 N N . THR B 1 73 ? 3.348 31.5 16.172 1 98.88 73 THR B N 1
ATOM 1525 C CA . THR B 1 73 ? 2.873 32.812 15.789 1 98.88 73 THR B CA 1
ATOM 1526 C C . THR B 1 73 ? 1.729 33.281 16.688 1 98.88 73 THR B C 1
ATOM 1528 O O . THR B 1 73 ? 1.713 34.406 17.156 1 98.88 73 THR B O 1
ATOM 1531 N N . ILE B 1 74 ? 0.863 32.375 16.984 1 98.81 74 ILE B N 1
ATOM 1532 C CA . ILE B 1 74 ? -0.288 32.688 17.828 1 98.81 74 ILE B CA 1
ATOM 1533 C C . ILE B 1 74 ? 0.185 33.062 19.234 1 98.81 74 ILE B C 1
ATOM 1535 O O . ILE B 1 74 ? -0.303 34 19.828 1 98.81 74 ILE B O 1
ATOM 1539 N N . GLU B 1 75 ? 1.156 32.375 19.703 1 98.69 75 GLU B N 1
ATOM 1540 C CA . GLU B 1 75 ? 1.689 32.688 21.031 1 98.69 75 GLU B CA 1
ATOM 1541 C C . GLU B 1 75 ? 2.344 34.062 21.062 1 98.69 75 GLU B C 1
ATOM 1543 O O . GLU B 1 75 ? 2.146 34.812 22.016 1 98.69 75 GLU B O 1
ATOM 1548 N N . ILE B 1 76 ? 3.068 34.375 20.062 1 98.88 76 ILE B N 1
ATOM 1549 C CA . ILE B 1 76 ? 3.715 35.688 19.953 1 98.88 76 ILE B CA 1
ATOM 1550 C C . ILE B 1 76 ? 2.656 36.781 19.906 1 98.88 76 ILE B C 1
ATOM 1552 O O . ILE B 1 76 ? 2.748 37.781 20.625 1 98.88 76 ILE B O 1
ATOM 1556 N N . MET B 1 77 ? 1.579 36.594 19.188 1 98.75 77 MET B N 1
ATOM 1557 C CA . MET B 1 77 ? 0.524 37.594 19.031 1 98.75 77 MET B CA 1
ATOM 1558 C C . MET B 1 77 ? -0.29 37.75 20.312 1 98.75 77 MET B C 1
ATOM 1560 O O . MET B 1 77 ? -0.73 38.844 20.641 1 98.75 77 MET B O 1
ATOM 1564 N N . LYS B 1 78 ? -0.455 36.656 21.016 1 98.81 78 LYS B N 1
ATOM 1565 C CA . LYS B 1 78 ? -1.107 36.719 22.312 1 98.81 78 LYS B CA 1
ATOM 1566 C C . LYS B 1 78 ? -0.337 37.625 23.281 1 98.81 78 LYS B C 1
ATOM 1568 O O . LYS B 1 78 ? -0.931 38.438 23.969 1 98.81 78 LYS B O 1
ATOM 1573 N N . SER B 1 79 ? 0.936 37.5 23.25 1 98.62 79 SER B N 1
ATOM 1574 C CA . SER B 1 79 ? 1.79 38.312 24.109 1 98.62 79 SER B CA 1
ATOM 1575 C C . SER B 1 79 ? 1.738 39.781 23.703 1 98.62 79 SER B C 1
ATOM 1577 O O . SER B 1 79 ? 1.679 40.656 24.562 1 98.62 79 SER B O 1
ATOM 1579 N N . GLN B 1 80 ? 1.724 40.094 22.469 1 98.56 80 GLN B N 1
ATOM 1580 C CA . GLN B 1 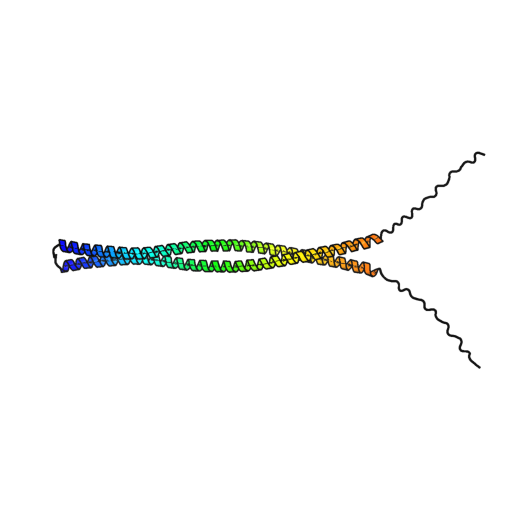80 ? 1.628 41.438 21.938 1 98.56 80 GLN B CA 1
ATOM 1581 C C . GLN B 1 80 ? 0.303 42.094 22.328 1 98.56 80 GLN B C 1
ATOM 1583 O O . GLN B 1 80 ? 0.27 43.25 22.719 1 98.56 80 GLN B O 1
ATOM 1588 N N . ILE B 1 81 ? -0.722 41.25 22.203 1 98.38 81 ILE B N 1
ATOM 1589 C CA . ILE B 1 81 ? -2.053 41.719 22.547 1 98.38 81 ILE B CA 1
ATOM 1590 C C . ILE B 1 81 ? -2.115 42.062 24.047 1 98.38 81 ILE B C 1
ATOM 1592 O O . ILE B 1 81 ? -2.617 43.125 24.422 1 98.38 81 ILE B O 1
ATOM 1596 N N . GLU B 1 82 ? -1.526 41.25 24.891 1 97.62 82 GLU B N 1
ATOM 1597 C CA . GLU B 1 82 ? -1.49 41.5 26.328 1 97.62 82 GLU B CA 1
ATOM 1598 C C . GLU B 1 82 ? -0.719 42.781 26.656 1 97.62 82 GLU B C 1
ATOM 1600 O O . GLU B 1 82 ? -1.164 43.594 27.484 1 97.62 82 GLU B O 1
ATOM 1605 N N . GLU B 1 83 ? 0.368 42.969 25.984 1 96.88 83 GLU B N 1
ATOM 1606 C CA . GLU B 1 83 ? 1.188 44.156 26.203 1 96.88 83 GLU B CA 1
ATOM 1607 C C . GLU B 1 83 ? 0.456 45.438 25.766 1 96.88 83 GLU B C 1
ATOM 1609 O O . GLU B 1 83 ? 0.444 46.438 26.484 1 96.88 83 GLU B O 1
ATOM 1614 N N . LEU B 1 84 ? -0.238 45.375 24.688 1 95.25 84 LEU B N 1
ATOM 1615 C CA . LEU B 1 84 ? -0.972 46.531 24.172 1 95.25 84 LEU B CA 1
ATOM 1616 C C . LEU B 1 84 ? -2.17 46.844 25.047 1 95.25 84 LEU B C 1
ATOM 1618 O O . LEU B 1 84 ? -2.475 48.031 25.281 1 95.25 84 LEU B O 1
ATOM 1622 N N . GLU B 1 85 ? -2.811 45.844 25.609 1 95.5 85 GLU B N 1
ATOM 1623 C CA . GLU B 1 85 ? -3.928 46.031 26.516 1 95.5 85 GLU B CA 1
ATOM 1624 C C . GLU B 1 85 ? -3.467 46.688 27.812 1 95.5 85 GLU B C 1
ATOM 1626 O O . GLU B 1 85 ? -4.145 47.562 28.359 1 95.5 85 GLU B O 1
ATOM 1631 N N . ARG B 1 86 ? -2.232 46.312 28.25 1 93 86 ARG B N 1
ATOM 1632 C CA . ARG B 1 86 ? -1.676 46.906 29.469 1 93 86 ARG B CA 1
ATOM 1633 C C . ARG B 1 86 ? -1.351 48.375 29.25 1 93 86 ARG B C 1
ATOM 1635 O O . ARG B 1 86 ? -1.619 49.219 30.109 1 93 86 ARG B O 1
ATOM 1642 N N . ARG B 1 87 ? -0.97 48.812 28.109 1 88.19 87 ARG B N 1
ATOM 1643 C CA . ARG B 1 87 ? -0.623 50.188 27.781 1 88.19 87 ARG B CA 1
ATOM 1644 C C . ARG B 1 87 ? -1.874 51.031 27.625 1 88.19 87 ARG B C 1
ATOM 1646 O O . ARG B 1 87 ? -1.89 52.188 28.047 1 88.19 87 ARG B O 1
ATOM 1653 N N . THR B 1 88 ? -2.828 50.344 27.094 1 85.69 88 THR B N 1
ATOM 1654 C CA . THR B 1 88 ? -4.082 51.062 26.875 1 85.69 88 THR B CA 1
ATOM 1655 C C . THR B 1 88 ? -4.793 51.312 28.203 1 85.69 88 THR B C 1
ATOM 1657 O O . THR B 1 88 ? -5.32 52.406 28.453 1 85.69 88 THR B O 1
ATOM 1660 N N . ASN B 1 89 ? -4.684 50.344 29.078 1 82.12 89 ASN B N 1
ATOM 1661 C CA . ASN B 1 89 ? -5.324 50.469 30.391 1 82.12 89 ASN B CA 1
ATOM 1662 C C . ASN B 1 89 ? -4.566 51.438 31.297 1 82.12 89 ASN B C 1
ATOM 1664 O O . ASN B 1 89 ? -5.18 52.188 32.031 1 82.12 89 ASN B O 1
ATOM 1668 N N . TYR B 1 90 ? -3.252 51.469 31.25 1 77.94 90 TYR B N 1
ATOM 1669 C CA . TYR B 1 90 ? -2.445 52.406 32.031 1 77.94 90 TYR B CA 1
ATOM 1670 C C . TYR B 1 90 ? -2.662 53.844 31.562 1 77.94 90 TYR B C 1
ATOM 1672 O O . TYR B 1 90 ? -2.779 54.75 32.375 1 77.94 90 TYR B O 1
ATOM 1680 N N . GLN B 1 91 ? -2.951 54.062 30.375 1 71.12 91 GLN B N 1
ATOM 1681 C CA . GLN B 1 91 ? -3.178 55.406 29.812 1 71.12 91 GLN B CA 1
ATOM 1682 C C . GLN B 1 91 ? -4.566 55.938 30.172 1 71.12 91 GLN B C 1
ATOM 1684 O O . GLN B 1 91 ? -4.742 57.094 30.453 1 71.12 91 GLN B O 1
ATOM 1689 N N . GLU B 1 92 ? -5.414 55.031 30.266 1 71.5 92 GLU B N 1
ATOM 1690 C CA . GLU B 1 92 ? -6.773 55.406 30.625 1 71.5 92 GLU B CA 1
ATOM 1691 C C . GLU B 1 92 ? -6.867 55.781 32.094 1 71.5 92 GLU B C 1
ATOM 1693 O O . GLU B 1 92 ? -7.551 56.75 32.469 1 71.5 92 GLU B O 1
ATOM 1698 N N . VAL B 1 93 ? -6.055 55.125 32.969 1 75.19 93 VAL B N 1
ATOM 1699 C CA . VAL B 1 93 ? -6.074 55.406 34.375 1 75.19 93 VAL B CA 1
ATOM 1700 C C . VAL B 1 93 ? -5.344 56.719 34.656 1 75.19 93 VAL B C 1
ATOM 1702 O O . VAL B 1 93 ? -5.793 57.531 35.469 1 75.19 93 VAL B O 1
ATOM 1705 N N . THR B 1 94 ? -4.348 57.094 33.906 1 69.31 94 THR B N 1
ATOM 1706 C CA . THR B 1 94 ? -3.576 58.312 34.125 1 69.31 94 THR B CA 1
ATOM 1707 C C . THR B 1 94 ? -4.297 59.531 33.531 1 69.31 94 THR B C 1
ATOM 1709 O O . THR B 1 94 ? -4.211 60.656 34.062 1 69.31 94 THR B O 1
ATOM 1712 N N . THR B 1 95 ? -5.113 59.375 32.562 1 63.41 95 THR B N 1
ATOM 1713 C CA . THR B 1 95 ? -5.871 60.469 31.969 1 63.41 95 THR B CA 1
ATOM 1714 C C . THR B 1 95 ? -7.207 60.656 32.688 1 63.41 95 THR B C 1
ATOM 1716 O O . THR B 1 95 ? -7.719 61.781 32.781 1 63.41 95 THR B O 1
ATOM 1719 N N . GLY B 1 96 ? -7.805 59.656 33.219 1 60.94 96 GLY B N 1
ATOM 1720 C CA . GLY B 1 96 ? -9.047 59.75 33.969 1 60.94 96 GLY B CA 1
ATOM 1721 C C . GLY B 1 96 ? -8.852 60.281 35.375 1 60.94 96 GLY B C 1
ATOM 1722 O O . GLY B 1 96 ? -9.773 60.812 36 1 60.94 96 GLY B O 1
ATOM 1723 N N . GLY B 1 97 ? -7.707 60.219 36.031 1 55.5 97 GLY B N 1
ATOM 1724 C CA . GLY B 1 97 ? -7.438 60.75 37.344 1 55.5 97 GLY B CA 1
ATOM 1725 C C . GLY B 1 97 ? -7.254 62.25 37.344 1 55.5 97 GLY B C 1
ATOM 1726 O O . GLY B 1 97 ? -7.344 62.875 38.406 1 55.5 97 GLY B O 1
ATOM 1727 N N . THR B 1 98 ? -6.914 62.844 36.312 1 54.59 98 THR B N 1
ATOM 1728 C CA . THR B 1 98 ? -6.68 64.312 36.375 1 54.59 98 THR B CA 1
ATOM 1729 C C . THR B 1 98 ? -7.98 65.062 36.125 1 54.59 98 THR B C 1
ATOM 1731 O O . THR B 1 98 ? -7.996 66.312 36.156 1 54.59 98 THR B O 1
ATOM 1734 N N . THR B 1 99 ? -9.039 64.438 35.875 1 47.66 99 THR B N 1
ATOM 1735 C CA . THR B 1 99 ? -10.273 65.188 35.969 1 47.66 99 THR B CA 1
ATOM 1736 C C . THR B 1 99 ? -10.836 65.188 37.375 1 47.66 99 THR B C 1
ATOM 1738 O O . THR B 1 99 ? -11.711 64.375 37.688 1 47.66 99 THR B O 1
ATOM 1741 N N . PHE B 1 100 ? -10.023 65.375 38.406 1 44.78 100 PHE B N 1
ATOM 1742 C CA . PHE B 1 100 ? -10.562 65.75 39.688 1 44.78 100 PHE B CA 1
ATOM 1743 C C . PHE B 1 100 ? -11.336 67.062 39.562 1 44.78 100 PHE B C 1
ATOM 1745 O O . PHE B 1 100 ? -10.734 68.125 39.312 1 44.78 100 PHE B O 1
ATOM 1752 N N . VAL B 1 101 ? -12.562 67.062 39.312 1 44.44 101 VAL B N 1
ATOM 1753 C CA . VAL B 1 101 ? -13.445 68.188 39.562 1 44.44 101 VAL B CA 1
ATOM 1754 C C . VAL B 1 101 ? -13.32 68.625 41 1 44.44 101 VAL B C 1
ATOM 1756 O O . VAL B 1 101 ? -13.492 67.812 41.938 1 44.44 101 VAL B O 1
ATOM 1759 N N . SER B 1 102 ? -12.641 69.688 41.281 1 42.47 102 SER B N 1
ATOM 1760 C CA . SER B 1 102 ? -12.695 70.375 42.562 1 42.47 102 SER B CA 1
ATOM 1761 C C . SER B 1 102 ? -14.141 70.562 43.031 1 42.47 102 SER B C 1
ATOM 1763 O O . SER B 1 102 ? -15 71 42.281 1 42.47 102 SER B O 1
ATOM 1765 N N . PRO B 1 103 ? -14.508 69.75 44 1 42.56 103 PRO B N 1
ATOM 1766 C CA . PRO B 1 103 ? -15.828 70.062 44.562 1 42.56 103 PRO B CA 1
ATOM 1767 C C . PRO B 1 103 ? -16.016 71.5 44.844 1 42.56 103 PRO B C 1
ATOM 1769 O O . PRO B 1 103 ? -15.172 72.125 45.5 1 42.56 103 PRO B O 1
ATOM 1772 N N . VAL B 1 104 ? -16.625 72.312 44 1 42.5 104 VAL B N 1
ATOM 1773 C CA . VAL B 1 104 ? -17.109 73.625 44.406 1 42.5 104 VAL B CA 1
ATOM 1774 C C . VAL B 1 104 ? -17.953 73.562 45.656 1 42.5 104 VAL B C 1
ATOM 1776 O O . VAL B 1 104 ? -19.031 72.938 45.656 1 42.5 104 VAL B O 1
ATOM 1779 N N . PHE B 1 105 ? -17.375 73.562 46.875 1 43.28 105 PHE B N 1
ATOM 1780 C CA . PHE B 1 105 ? -18.109 73.812 48.094 1 43.28 105 PHE B CA 1
ATOM 1781 C C . PHE B 1 105 ? -18.984 75.062 47.969 1 43.28 105 PHE B C 1
ATOM 1783 O O . PHE B 1 105 ? -18.484 76.188 47.781 1 43.28 105 PHE B O 1
ATOM 1790 N N . LYS B 1 106 ? -20.25 74.938 47.625 1 42.19 106 LYS B N 1
ATOM 1791 C CA . LYS B 1 106 ? -21.234 76 47.812 1 42.19 106 LYS B CA 1
ATOM 1792 C C . LYS B 1 106 ? -21.375 76.375 49.281 1 42.19 106 LYS B C 1
ATOM 1794 O O . LYS B 1 106 ? -21.672 75.562 50.125 1 42.19 106 LYS B O 1
ATOM 1799 N N . ASN B 1 107 ? -20.719 77.5 49.812 1 40.34 107 ASN B N 1
ATOM 1800 C CA . ASN B 1 107 ? -20.953 78.125 51.062 1 40.34 107 ASN B CA 1
ATOM 1801 C C . ASN B 1 107 ? -22.422 78.5 51.25 1 40.34 107 ASN B C 1
ATOM 1803 O O . ASN B 1 107 ? -22.984 79.25 50.438 1 40.34 107 ASN B O 1
ATOM 1807 N N . ASN B 1 108 ? -23.344 77.688 51.781 1 39.78 108 ASN B N 1
ATOM 1808 C CA . ASN B 1 108 ? -24.688 78.062 52.219 1 39.78 108 ASN B CA 1
ATOM 1809 C C . ASN B 1 108 ? -24.625 79.188 53.25 1 39.78 108 ASN B C 1
ATOM 1811 O O . ASN B 1 108 ? -23.859 79.125 54.219 1 39.78 108 ASN B O 1
ATOM 1815 N N . PRO B 1 109 ? -25.188 80.5 53.031 1 44.34 109 PRO B N 1
ATOM 1816 C CA . PRO B 1 109 ? -25.281 81.562 54 1 44.34 109 PRO B CA 1
ATOM 1817 C C . PRO B 1 109 ? -26.047 81.188 55.25 1 44.34 109 PRO B C 1
ATOM 1819 O O . PRO B 1 109 ? -27.062 80.5 55.156 1 44.34 109 PRO B O 1
ATOM 1822 N N . VAL B 1 110 ? -25.5 81.062 56.438 1 43 110 VAL B N 1
ATOM 1823 C CA . VAL B 1 110 ? -26.094 80.812 57.75 1 43 110 VAL B CA 1
ATOM 1824 C C . VAL B 1 110 ? -27.078 81.938 58.062 1 43 110 VAL B C 1
ATOM 1826 O O . VAL B 1 110 ? -26.703 83.125 58.031 1 43 110 VAL B O 1
ATOM 1829 N N . VAL B 1 111 ? -28.375 81.875 57.844 1 40.69 111 VAL B N 1
ATOM 1830 C CA . VAL B 1 111 ? -29.438 82.75 58.25 1 40.69 111 VAL B CA 1
ATOM 1831 C C . VAL B 1 111 ? -29.484 82.875 59.75 1 40.69 111 VAL B C 1
ATOM 1833 O O . VAL B 1 111 ? -29.406 81.875 60.469 1 40.69 111 VAL B O 1
ATOM 1836 N N . ASN B 1 112 ? -29.219 84 60.406 1 37.56 112 ASN B N 1
ATOM 1837 C CA . ASN B 1 112 ? -29.219 84.5 61.781 1 37.56 112 ASN B CA 1
ATOM 1838 C C . ASN B 1 112 ? -30.578 84.312 62.438 1 37.56 112 ASN B C 1
ATOM 1840 O O . ASN B 1 112 ? -31.609 84.75 61.938 1 37.56 112 ASN B O 1
ATOM 1844 N N . PRO B 1 113 ? -30.766 83.312 63.344 1 41.66 113 PRO B N 1
ATOM 1845 C CA . PRO B 1 113 ? -32 83.125 64.062 1 41.66 113 PRO B CA 1
ATOM 1846 C C . PRO B 1 113 ? -32.438 84.375 64.875 1 41.66 113 PRO B C 1
ATOM 1848 O O . PRO B 1 113 ? -31.609 85.125 65.312 1 41.66 113 PRO B O 1
ATOM 1851 N N . GLY B 1 114 ? -33.562 85.062 64.562 1 40.91 114 GLY B N 1
ATOM 1852 C CA . GLY B 1 114 ? -34.25 86.125 65.25 1 40.91 114 GLY B CA 1
ATOM 1853 C C . GLY B 1 114 ? -34.469 85.938 66.688 1 40.91 114 GLY B C 1
ATOM 1854 O O . GLY B 1 114 ? -34.438 84.812 67.188 1 40.91 114 GLY B O 1
ATOM 1855 N N . LYS B 1 115 ? -34.219 87 67.562 1 41.97 115 LYS B N 1
ATOM 1856 C CA . LYS B 1 115 ? -34.25 87.312 69 1 41.97 115 LYS B CA 1
ATOM 1857 C C . LYS B 1 115 ? -35.656 87.062 69.562 1 41.97 115 LYS B C 1
ATOM 1859 O O . LYS B 1 115 ? -36.625 87.625 69.062 1 41.97 115 LYS B O 1
ATOM 1864 N N . ARG B 1 116 ? -35.969 85.875 70.125 1 39.12 116 ARG B N 1
ATOM 1865 C CA . ARG B 1 116 ? -37.188 85.625 70.875 1 39.12 116 ARG B CA 1
ATOM 1866 C C . ARG B 1 116 ? -37.344 86.688 72 1 39.12 116 ARG B C 1
ATOM 1868 O O . ARG B 1 116 ? -36.406 86.875 72.75 1 39.12 116 ARG B O 1
ATOM 1875 N N . GLN B 1 117 ? -38.188 87.75 71.875 1 36.94 117 GLN B N 1
ATOM 1876 C CA . GLN B 1 117 ? -38.594 88.75 72.812 1 36.94 117 GLN B CA 1
ATOM 1877 C C . GLN B 1 117 ? -39.125 88.188 74.125 1 36.94 117 GLN B C 1
ATOM 1879 O O . GLN B 1 117 ? -40 87.312 74.062 1 36.94 117 GLN B O 1
ATOM 1884 N N . LEU B 1 118 ? -38.312 88.062 75.125 1 34.53 118 LEU B N 1
ATOM 1885 C CA . LEU B 1 118 ? -38.656 87.75 76.5 1 34.53 118 LEU B CA 1
ATOM 1886 C C . LEU B 1 118 ? -39.75 88.688 77 1 34.53 118 LEU B C 1
ATOM 1888 O O . LEU B 1 118 ? -39.562 89.938 77.062 1 34.53 118 LEU B O 1
ATOM 1892 N N . LYS B 1 119 ? -41.031 88.5 76.625 1 36.53 119 LYS B N 1
ATOM 1893 C CA . LYS B 1 119 ? -42.094 89.312 77.25 1 36.53 119 LYS B CA 1
ATOM 1894 C C . LYS B 1 119 ? -42.062 89.125 78.812 1 36.53 119 LYS B C 1
ATOM 1896 O O . LYS B 1 119 ? -42.125 88 79.312 1 36.53 119 LYS B O 1
ATOM 1901 N N . LEU B 1 120 ? -41.531 90.125 79.562 1 29.89 120 LEU B N 1
ATOM 1902 C CA . LEU B 1 120 ? -41.906 90.375 80.938 1 29.89 120 LEU B CA 1
ATOM 1903 C C . LEU B 1 120 ? -43.406 90.562 81.125 1 29.89 120 LEU B C 1
ATOM 1905 O O . LEU B 1 120 ? -44.062 91.188 80.25 1 29.89 120 LEU B O 1
#

Sequence (240 aa):
MDLEAVKVLLAAQDKTFKTALDIIVEQLKSRIQHSEETITDLVKSLEFTQAEVKELQNEVSVLKTSNNDNKTTIEIMKSQIEELERRTNYQEVTTGGTTFVSPVFKNNPVVNPGKRQLKLMDLEAVKVLLAAQDKTFKTALDIIVEQLKSRIQHSEETITDLVKSLEFTQAEVKELQNEVSVLKTSNNDNKTTIEIMKSQIEELERRTNYQEVTTGGTTFVSPVFKNNPVVNPGKRQLKL

Radius of gyration: 55.18 Å; Cα contacts (8 Å, |Δi|>4): 107; chains: 2; bounding box: 64×190×116 Å

Organism: Petrolisthes cinctipes (NCBI:txid88211)